Protein AF-T1CCZ5-F1 (afdb_monomer_lite)

Foldseek 3Di:
DVVVLQPDQED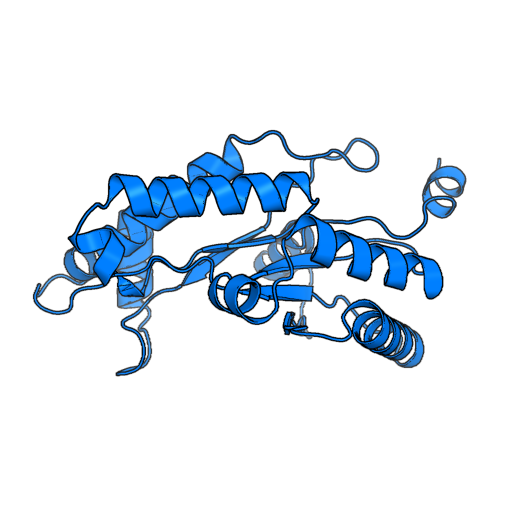AAACVVVVVCVVVVVDDDDDAEEDEDLDPLLVVLLVVLVVCVVVVDDDYEYEHEPVSCVVSVQALLNNLVSNSVSSVVNRPRYYYAYEHPALEQDQVVCVVPVPVSLVVSLVSLVSNQVSRHQEYEYEDQQNFDPPDPDLLVSLQRQLQSLLVSVVSQVPDQHDDDPNDGRRRHYHGDWDHPDDDDDDPNNVVSSVVNNVD

Structure (mmCIF, N/CA/C/O backbone):
data_AF-T1CCZ5-F1
#
_entry.id   AF-T1CCZ5-F1
#
loop_
_atom_site.group_PDB
_atom_site.id
_atom_site.type_symbol
_atom_site.label_atom_id
_atom_site.label_alt_id
_atom_site.label_comp_id
_atom_site.label_asym_id
_atom_site.label_entity_id
_atom_site.label_seq_id
_atom_site.pdbx_PDB_ins_code
_atom_site.Cartn_x
_atom_site.Cartn_y
_atom_site.Cartn_z
_atom_site.occupancy
_atom_site.B_iso_or_equiv
_atom_site.auth_seq_id
_atom_site.auth_comp_id
_atom_site.auth_asym_id
_atom_site.auth_atom_id
_atom_site.pdbx_PDB_model_num
ATOM 1 N N . MET A 1 1 ? 8.853 13.170 -29.543 1.00 37.72 1 MET A N 1
ATOM 2 C CA . MET A 1 1 ? 8.041 12.909 -28.328 1.00 37.72 1 MET A CA 1
ATOM 3 C C . MET A 1 1 ? 8.002 11.419 -27.983 1.00 37.72 1 MET A C 1
ATOM 5 O O . MET A 1 1 ? 8.496 11.077 -26.924 1.00 37.72 1 MET A O 1
ATOM 9 N N . ARG A 1 2 ? 7.558 10.521 -28.881 1.00 29.89 2 ARG A N 1
ATOM 10 C CA . ARG A 1 2 ? 7.667 9.051 -28.706 1.00 29.89 2 ARG A CA 1
ATOM 11 C C . ARG A 1 2 ? 9.114 8.557 -28.504 1.00 29.89 2 ARG A C 1
ATOM 13 O O . ARG A 1 2 ? 9.356 7.766 -27.608 1.00 29.89 2 ARG A O 1
ATOM 20 N N . GLU A 1 3 ? 10.083 9.091 -29.250 1.00 30.62 3 GLU A N 1
ATOM 21 C CA . GLU A 1 3 ? 11.519 8.782 -29.067 1.00 30.62 3 GLU A CA 1
ATOM 22 C C . GLU A 1 3 ? 12.122 9.352 -27.769 1.00 30.62 3 GLU A C 1
ATOM 24 O O . GLU A 1 3 ? 13.008 8.737 -27.193 1.00 30.62 3 GLU A O 1
ATOM 29 N N . ALA A 1 4 ? 11.600 10.474 -27.259 1.00 35.94 4 ALA A N 1
ATOM 30 C CA . ALA A 1 4 ? 12.017 11.057 -25.976 1.00 35.94 4 ALA A CA 1
ATOM 31 C C . ALA A 1 4 ? 11.382 10.343 -24.760 1.00 35.94 4 ALA A C 1
ATOM 33 O O . ALA A 1 4 ? 11.869 10.450 -23.638 1.00 35.94 4 ALA A O 1
ATOM 34 N N . LEU A 1 5 ? 10.285 9.612 -24.988 1.00 37.47 5 LEU A N 1
ATOM 35 C CA . LEU A 1 5 ? 9.626 8.748 -24.004 1.00 37.47 5 LEU A CA 1
ATOM 36 C C . LEU A 1 5 ? 10.268 7.352 -23.968 1.00 37.47 5 LEU A C 1
ATOM 38 O O . LEU A 1 5 ? 10.424 6.787 -22.894 1.00 37.47 5 LEU A O 1
ATOM 42 N N . LEU A 1 6 ? 10.726 6.839 -25.116 1.00 41.12 6 LEU A N 1
ATOM 43 C CA . LEU A 1 6 ? 11.544 5.620 -25.204 1.00 41.12 6 LEU A CA 1
ATOM 44 C C . LEU A 1 6 ? 12.964 5.799 -24.631 1.00 41.12 6 LEU A C 1
ATOM 46 O O . LEU A 1 6 ? 13.641 4.809 -24.378 1.00 41.12 6 LEU A O 1
ATOM 50 N N . SER A 1 7 ? 13.420 7.037 -24.402 1.00 46.12 7 SER A N 1
ATOM 51 C CA . SER A 1 7 ? 14.706 7.322 -23.751 1.00 46.12 7 SER A CA 1
ATOM 52 C C . SER A 1 7 ? 14.645 7.375 -22.217 1.00 46.12 7 SER A C 1
ATOM 54 O O . SER A 1 7 ? 15.684 7.572 -21.587 1.00 46.12 7 SER A O 1
ATOM 56 N N . GLN A 1 8 ? 13.467 7.228 -21.593 1.00 53.28 8 GLN A N 1
ATOM 57 C CA . GLN A 1 8 ? 13.369 7.137 -20.134 1.00 53.28 8 GLN A CA 1
ATOM 58 C C . GLN A 1 8 ? 13.502 5.678 -19.685 1.00 53.28 8 GLN A C 1
ATOM 60 O O . GLN A 1 8 ? 12.665 4.830 -19.985 1.00 53.28 8 GLN A O 1
ATOM 65 N N . ARG A 1 9 ? 14.578 5.409 -18.937 1.00 74.56 9 ARG A N 1
ATOM 66 C CA . ARG A 1 9 ? 14.719 4.220 -18.081 1.00 74.56 9 ARG A CA 1
ATOM 67 C C . ARG A 1 9 ? 13.477 4.095 -17.181 1.00 74.56 9 ARG A C 1
ATOM 69 O O . ARG A 1 9 ? 12.818 5.104 -16.941 1.00 74.56 9 ARG A O 1
ATOM 76 N N . GLY A 1 10 ? 13.160 2.887 -16.707 1.00 82.50 10 GLY A N 1
ATOM 77 C CA . GLY A 1 10 ? 11.963 2.616 -15.901 1.00 82.50 10 GLY A CA 1
ATOM 78 C C . GLY A 1 10 ? 11.680 3.681 -14.834 1.00 82.50 10 GLY A C 1
ATOM 79 O O . GLY A 1 10 ? 12.607 4.202 -14.211 1.00 82.50 10 GLY A O 1
ATOM 80 N N . TYR A 1 11 ? 10.403 4.019 -14.647 1.00 87.50 11 TYR A N 1
ATOM 81 C CA . TYR A 1 11 ? 9.950 5.095 -13.760 1.00 87.50 11 TYR A CA 1
ATOM 82 C C . TYR A 1 11 ? 8.924 4.575 -12.755 1.00 87.50 11 TYR A C 1
ATOM 84 O O . TYR A 1 11 ? 8.122 3.705 -13.087 1.00 87.50 11 TYR A O 1
ATOM 92 N N . SER A 1 12 ? 8.927 5.118 -11.536 1.00 90.19 12 SER A N 1
ATOM 93 C CA . SER A 1 12 ? 7.902 4.757 -10.555 1.00 90.19 12 SER A CA 1
ATOM 94 C C . SER A 1 12 ? 6.534 5.299 -10.971 1.00 90.19 12 SER A C 1
ATOM 96 O O . SER A 1 12 ? 6.430 6.434 -11.446 1.00 90.19 12 SER A O 1
ATOM 98 N N . ALA A 1 13 ? 5.492 4.488 -10.812 1.00 91.25 13 ALA A N 1
ATOM 99 C CA . ALA A 1 13 ? 4.133 4.820 -11.206 1.00 91.25 13 ALA A CA 1
ATOM 100 C C . ALA A 1 13 ? 3.088 4.238 -10.249 1.00 91.25 13 ALA A C 1
ATOM 102 O O . ALA A 1 13 ? 3.340 3.287 -9.511 1.00 91.25 13 ALA A O 1
ATOM 103 N N . SER A 1 14 ? 1.883 4.800 -10.319 1.00 93.12 14 SER A N 1
ATOM 104 C CA . SER A 1 14 ? 0.694 4.265 -9.658 1.00 93.12 14 SER A CA 1
ATOM 105 C C . SER A 1 14 ? -0.001 3.217 -10.525 1.00 93.12 14 SER A C 1
ATOM 107 O O . SER A 1 14 ? -0.122 3.399 -11.740 1.00 93.12 14 SER A O 1
ATOM 109 N N . ILE A 1 15 ? -0.486 2.142 -9.896 1.00 94.06 15 ILE A N 1
ATOM 110 C CA . ILE A 1 15 ? -1.277 1.078 -10.534 1.00 94.06 15 ILE A CA 1
ATOM 111 C C . ILE A 1 15 ? -2.739 1.500 -10.766 1.00 94.06 15 ILE A C 1
ATOM 113 O O . ILE A 1 15 ? -3.454 0.864 -11.539 1.00 94.06 15 ILE A O 1
ATOM 117 N N . GLU A 1 16 ? -3.176 2.605 -10.153 1.00 93.19 16 GLU A N 1
ATOM 118 C CA . GLU A 1 16 ? -4.553 3.114 -10.188 1.00 93.19 16 GLU A CA 1
ATOM 119 C C . GLU A 1 16 ? -5.164 3.157 -11.607 1.00 93.19 16 GLU A C 1
ATOM 121 O O . GLU A 1 16 ? -6.301 2.704 -11.767 1.00 93.19 16 GLU A O 1
ATOM 126 N N . PRO A 1 17 ? -4.471 3.623 -12.675 1.00 91.06 17 PRO A N 1
ATOM 127 C CA . PRO A 1 17 ? -5.048 3.619 -14.020 1.00 91.06 17 PRO A CA 1
A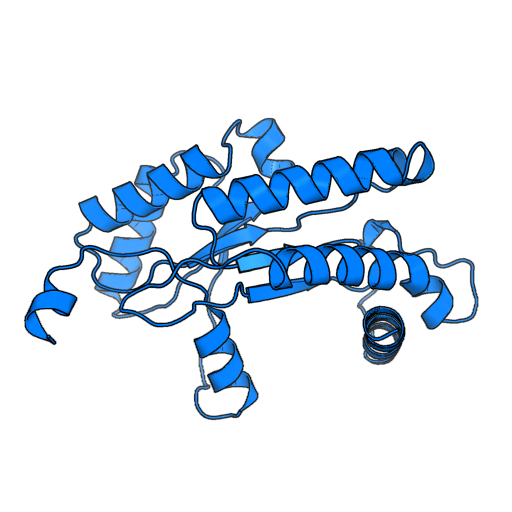TOM 128 C C . PRO A 1 17 ? -5.425 2.218 -14.516 1.00 91.06 17 PRO A C 1
ATOM 130 O O . PRO A 1 17 ? -6.456 2.063 -15.172 1.00 91.06 17 PRO A O 1
ATOM 133 N N . LEU A 1 18 ? -4.620 1.201 -14.184 1.00 92.50 18 LEU A N 1
ATOM 134 C CA . LEU A 1 18 ? -4.908 -0.187 -14.537 1.00 92.50 18 LEU A CA 1
ATOM 135 C C . LEU A 1 18 ? -6.105 -0.709 -13.744 1.00 92.50 18 LEU A C 1
ATOM 137 O O . LEU A 1 18 ? -7.027 -1.264 -14.333 1.00 92.50 18 LEU A O 1
ATOM 141 N N . TYR A 1 19 ? -6.140 -0.478 -12.431 1.00 94.00 19 TYR A N 1
ATOM 142 C CA . TYR A 1 19 ? -7.262 -0.913 -11.596 1.00 94.00 19 TYR A CA 1
ATOM 143 C C . TYR A 1 19 ? -8.584 -0.253 -12.003 1.00 94.00 19 TYR A C 1
ATOM 145 O O . TYR A 1 19 ? -9.612 -0.926 -12.052 1.00 94.00 19 TYR A O 1
ATOM 153 N N . ARG A 1 20 ? -8.572 1.017 -12.427 1.00 92.94 20 ARG A N 1
ATOM 154 C CA . ARG A 1 20 ? -9.755 1.672 -13.019 1.00 92.94 20 ARG A CA 1
ATOM 155 C C . ARG A 1 20 ? -10.166 1.064 -14.358 1.00 92.94 20 ARG A C 1
ATOM 157 O O . ARG A 1 20 ? -11.361 0.976 -14.657 1.00 92.94 20 ARG A O 1
ATOM 164 N N . ALA A 1 21 ? -9.205 0.649 -15.180 1.00 92.88 21 ALA A N 1
ATOM 165 C CA . ALA A 1 21 ? -9.500 -0.059 -16.421 1.00 92.88 21 ALA A CA 1
ATOM 166 C C . ALA A 1 21 ? -10.152 -1.423 -16.135 1.00 92.88 21 ALA A C 1
ATOM 168 O O . ALA A 1 21 ? -11.169 -1.737 -16.753 1.00 92.88 21 ALA A O 1
ATOM 169 N N . CYS A 1 22 ? -9.658 -2.162 -15.137 1.00 94.06 22 CYS A N 1
ATOM 170 C CA . CYS A 1 22 ? -10.277 -3.401 -14.665 1.00 94.06 22 CYS A CA 1
ATOM 171 C C . CYS A 1 22 ? -11.695 -3.171 -14.122 1.00 94.06 22 CYS A C 1
ATOM 173 O O . CYS A 1 22 ? -12.634 -3.835 -14.554 1.00 94.06 22 CYS A O 1
ATOM 175 N N . ALA A 1 23 ? -11.882 -2.179 -13.247 1.00 93.12 23 ALA A N 1
ATOM 176 C CA . ALA A 1 23 ? -13.183 -1.850 -12.658 1.00 93.12 23 ALA A CA 1
ATOM 177 C C . ALA A 1 23 ? -14.236 -1.436 -13.704 1.00 93.12 23 ALA A C 1
ATOM 179 O O . ALA A 1 23 ? -15.427 -1.666 -13.518 1.00 93.12 23 ALA A O 1
ATOM 180 N N . SER A 1 24 ? -13.802 -0.844 -14.822 1.00 95.88 24 SER A N 1
ATOM 181 C CA . SER A 1 24 ? -14.677 -0.485 -15.948 1.00 95.88 24 SER A CA 1
ATOM 182 C C . SER A 1 24 ? -14.810 -1.580 -17.015 1.00 95.88 24 SER A C 1
ATOM 184 O O . SER A 1 24 ? -15.439 -1.346 -18.046 1.00 95.88 24 SER A O 1
ATOM 186 N N . GLY A 1 25 ? -14.217 -2.758 -16.798 1.00 95.69 25 GLY A N 1
ATOM 187 C CA . GLY A 1 25 ? -14.258 -3.891 -17.726 1.00 95.69 25 GLY A CA 1
ATOM 188 C C . GLY A 1 25 ? -13.434 -3.711 -19.006 1.00 95.69 25 GLY A C 1
ATOM 189 O O . GLY A 1 25 ? -13.596 -4.489 -19.942 1.00 95.69 25 GLY A O 1
ATOM 190 N N . LYS A 1 26 ? -12.564 -2.694 -19.080 1.00 96.00 26 LYS A N 1
ATOM 191 C CA . LYS A 1 26 ? -11.678 -2.453 -20.236 1.00 96.00 26 LYS A CA 1
ATOM 192 C C . LYS A 1 26 ? -10.494 -3.415 -20.280 1.00 96.00 26 LYS A C 1
ATOM 194 O O . LYS A 1 26 ? -10.013 -3.721 -21.362 1.00 96.00 26 LYS A O 1
ATOM 199 N N . GLU A 1 27 ? -10.050 -3.868 -19.114 1.00 93.94 27 GLU A N 1
ATOM 200 C CA . GLU A 1 27 ? -8.979 -4.848 -18.929 1.00 93.94 27 GLU A CA 1
ATOM 201 C C . GLU A 1 27 ? -9.510 -5.980 -18.037 1.00 93.94 27 GLU A C 1
ATOM 203 O O . GLU A 1 27 ? -10.280 -5.725 -17.113 1.00 93.94 27 GLU A O 1
ATOM 208 N N . SER A 1 28 ? -9.170 -7.240 -18.319 1.00 94.44 28 SER A N 1
ATOM 209 C CA . SER A 1 28 ? -9.580 -8.393 -17.497 1.00 94.44 28 SER A CA 1
ATOM 210 C C . SER A 1 28 ? -8.783 -9.654 -17.856 1.00 94.44 28 SER A C 1
ATOM 212 O O . SER A 1 28 ? -8.015 -9.661 -18.815 1.00 94.44 28 SER A O 1
ATOM 214 N N . GLY A 1 29 ? -8.980 -10.741 -17.101 1.00 93.12 29 GLY A N 1
ATOM 215 C CA . GLY A 1 29 ? -8.421 -12.060 -17.428 1.00 93.12 29 GLY A CA 1
ATOM 216 C C . GLY A 1 29 ? -7.031 -12.342 -16.851 1.00 93.12 29 GLY A C 1
ATOM 217 O O . GLY A 1 29 ? -6.408 -13.330 -17.232 1.00 93.12 29 GLY A O 1
ATOM 218 N N . PHE A 1 30 ? -6.547 -11.506 -15.931 1.00 93.56 30 PHE A N 1
ATOM 219 C CA . PHE A 1 30 ? -5.268 -11.688 -15.247 1.00 93.56 30 PHE A CA 1
ATOM 220 C C . PHE A 1 30 ? -5.309 -11.116 -13.824 1.00 93.56 30 PHE A C 1
ATOM 222 O O . PHE A 1 30 ? -6.230 -10.386 -13.456 1.00 93.56 30 PHE A O 1
ATOM 229 N N . THR A 1 31 ? -4.293 -11.448 -13.031 1.00 93.25 31 THR A N 1
ATOM 230 C CA . THR A 1 31 ? -4.032 -10.870 -11.709 1.00 93.25 31 THR A CA 1
ATOM 231 C C . THR A 1 31 ? -2.687 -10.148 -11.713 1.00 93.25 31 THR A C 1
ATOM 233 O O . THR A 1 31 ? -1.814 -10.445 -12.531 1.00 93.25 31 THR A O 1
ATOM 236 N N . VAL A 1 32 ? -2.520 -9.193 -10.800 1.00 95.88 32 VAL A N 1
ATOM 237 C CA . VAL A 1 32 ? -1.249 -8.496 -10.575 1.00 95.88 32 VAL A CA 1
ATOM 238 C C . VAL A 1 32 ? -0.649 -9.045 -9.283 1.00 95.88 32 VAL A C 1
ATOM 240 O O . VAL A 1 32 ? -1.247 -8.847 -8.228 1.00 95.88 32 VAL A O 1
ATOM 243 N N . PRO A 1 33 ? 0.479 -9.773 -9.322 1.00 96.81 33 PRO A N 1
ATOM 244 C CA . PRO A 1 33 ? 1.124 -10.223 -8.099 1.00 96.81 33 PRO A CA 1
ATOM 245 C C . PRO A 1 33 ? 1.755 -9.031 -7.373 1.00 96.81 33 PRO A C 1
ATOM 247 O O . PRO A 1 33 ? 2.426 -8.205 -7.998 1.00 96.81 33 PRO A O 1
ATOM 250 N N . ALA A 1 34 ? 1.576 -8.990 -6.058 1.00 98.00 34 ALA A N 1
ATOM 251 C CA . ALA A 1 34 ? 2.299 -8.113 -5.153 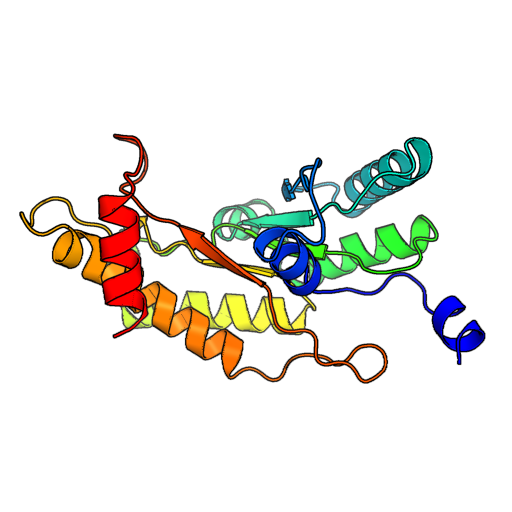1.00 98.00 34 ALA A CA 1
ATOM 252 C C . ALA A 1 34 ? 3.310 -8.951 -4.351 1.00 98.00 34 ALA A C 1
ATOM 254 O O . ALA A 1 34 ? 3.024 -10.092 -3.977 1.00 98.00 34 ALA A O 1
ATOM 255 N N . ILE A 1 35 ? 4.552 -8.472 -4.252 1.00 98.19 35 ILE A N 1
ATOM 256 C CA . ILE A 1 35 ? 5.680 -9.241 -3.717 1.00 98.19 35 ILE A CA 1
ATOM 257 C C . ILE A 1 35 ? 6.363 -8.439 -2.611 1.00 98.19 35 ILE A C 1
ATOM 259 O O . ILE A 1 35 ? 7.096 -7.486 -2.893 1.00 98.19 35 ILE A O 1
ATOM 263 N N . ASN A 1 36 ? 6.211 -8.886 -1.361 1.00 98.19 36 ASN A N 1
ATOM 264 C CA . ASN A 1 36 ? 6.997 -8.365 -0.244 1.00 98.19 36 ASN A CA 1
ATOM 265 C C . ASN A 1 36 ? 8.468 -8.796 -0.349 1.00 98.19 36 ASN A C 1
ATOM 267 O O . ASN A 1 36 ? 8.779 -9.995 -0.343 1.00 98.19 36 ASN A O 1
ATOM 271 N N . ILE A 1 37 ? 9.396 -7.836 -0.347 1.00 98.12 37 ILE A N 1
ATOM 272 C CA . ILE A 1 37 ? 10.841 -8.111 -0.398 1.00 98.12 37 ILE A CA 1
ATOM 273 C C . ILE A 1 37 ? 11.534 -7.597 0.870 1.00 98.12 37 ILE A C 1
ATOM 275 O O . ILE A 1 37 ? 11.870 -6.428 1.008 1.00 98.12 37 ILE A O 1
ATOM 279 N N . ARG A 1 38 ? 11.792 -8.507 1.812 1.00 96.31 38 ARG A N 1
ATOM 280 C CA . ARG A 1 38 ? 12.266 -8.178 3.174 1.00 96.31 38 ARG A CA 1
ATOM 281 C C . ARG A 1 38 ? 13.794 -8.120 3.317 1.00 96.31 38 ARG A C 1
ATOM 283 O O . ARG A 1 38 ? 14.301 -7.845 4.399 1.00 96.31 38 ARG A O 1
ATOM 290 N N . GLY A 1 39 ? 14.531 -8.387 2.241 1.00 93.00 39 GLY A N 1
ATOM 291 C CA . GLY A 1 39 ? 15.992 -8.406 2.206 1.00 93.00 39 GLY A CA 1
ATOM 292 C C . GLY A 1 39 ? 16.512 -8.788 0.821 1.00 93.00 39 GLY A C 1
ATOM 293 O O . GLY A 1 39 ? 15.743 -9.227 -0.033 1.00 93.00 39 GLY A O 1
ATOM 294 N N . LEU A 1 40 ? 17.819 -8.603 0.585 1.00 96.94 40 LEU A N 1
ATOM 295 C CA . LEU A 1 40 ? 18.438 -8.768 -0.743 1.00 96.94 40 LEU A CA 1
ATOM 296 C C . LEU A 1 40 ? 17.642 -8.038 -1.841 1.00 96.94 40 LEU A C 1
ATOM 298 O O . LEU A 1 40 ? 17.465 -8.559 -2.943 1.00 96.94 40 LEU A O 1
ATOM 302 N N . THR A 1 41 ? 17.121 -6.851 -1.521 1.00 98.31 41 THR A N 1
ATOM 303 C CA . THR A 1 41 ? 16.031 -6.218 -2.274 1.00 98.31 41 THR A CA 1
ATOM 304 C C . THR A 1 41 ? 16.383 -5.972 -3.728 1.00 98.31 41 THR A C 1
ATOM 306 O O . THR A 1 41 ? 15.633 -6.354 -4.622 1.00 98.31 41 THR A O 1
ATOM 309 N N . PHE A 1 42 ? 17.582 -5.448 -3.974 1.00 98.56 42 PHE A N 1
ATOM 310 C CA . PHE A 1 42 ? 18.102 -5.246 -5.321 1.00 98.56 42 PHE A CA 1
ATOM 311 C C . PHE A 1 42 ? 18.209 -6.554 -6.124 1.00 98.56 42 PHE A C 1
ATOM 313 O O . PHE A 1 42 ? 17.738 -6.625 -7.257 1.00 98.56 42 PHE A O 1
ATOM 320 N N . GLU A 1 43 ? 18.789 -7.613 -5.550 1.00 98.62 43 GLU A N 1
ATOM 321 C CA . GLU A 1 43 ? 18.974 -8.885 -6.264 1.00 98.62 43 GLU A CA 1
ATOM 322 C C . GLU A 1 43 ? 17.649 -9.619 -6.501 1.00 98.62 43 GLU A C 1
ATOM 324 O O . GLU A 1 43 ? 17.421 -10.163 -7.584 1.00 98.62 43 GLU A O 1
ATOM 329 N N . THR A 1 44 ? 16.741 -9.576 -5.526 1.00 98.69 44 THR A N 1
ATOM 330 C CA . THR A 1 44 ? 15.401 -10.159 -5.652 1.00 98.69 44 THR A CA 1
ATOM 331 C C . THR A 1 44 ? 14.590 -9.422 -6.715 1.00 98.69 44 THR A C 1
ATOM 333 O O . THR A 1 44 ? 14.021 -10.059 -7.601 1.00 98.69 44 THR A O 1
ATOM 336 N N . ALA A 1 45 ? 14.603 -8.086 -6.713 1.00 98.56 45 ALA A N 1
ATOM 337 C CA . ALA A 1 45 ? 13.916 -7.290 -7.726 1.00 98.56 45 ALA A CA 1
ATOM 338 C C . ALA A 1 45 ? 14.463 -7.550 -9.137 1.00 98.56 45 ALA A C 1
ATOM 340 O O . ALA A 1 45 ? 13.684 -7.727 -10.073 1.00 98.56 45 ALA A O 1
ATOM 341 N N . LYS A 1 46 ? 15.788 -7.688 -9.304 1.00 98.38 46 LYS A N 1
ATOM 342 C CA . LYS A 1 46 ? 16.384 -8.103 -10.589 1.00 98.38 46 LYS A CA 1
ATOM 343 C C . LYS A 1 46 ? 15.861 -9.458 -11.052 1.00 98.38 46 LYS A C 1
ATOM 345 O O . LYS A 1 46 ? 15.546 -9.626 -12.230 1.00 98.38 46 LYS A O 1
ATOM 350 N N . ALA A 1 47 ? 15.761 -10.431 -10.146 1.00 98.50 47 ALA A N 1
ATOM 351 C CA . ALA A 1 47 ? 15.222 -11.747 -10.473 1.00 98.50 47 ALA A CA 1
ATOM 352 C C . ALA A 1 47 ? 13.758 -11.663 -10.938 1.00 98.50 47 ALA A C 1
ATOM 354 O O . ALA A 1 47 ? 13.414 -12.271 -11.954 1.00 98.50 47 ALA A O 1
ATOM 355 N N . VAL A 1 48 ? 12.930 -10.856 -10.265 1.00 98.25 48 VAL A N 1
ATOM 356 C CA . VAL A 1 48 ? 11.539 -10.590 -10.670 1.00 98.25 48 VAL A CA 1
ATOM 357 C C . VAL A 1 48 ? 11.488 -9.951 -12.059 1.00 98.25 48 VAL A C 1
ATOM 359 O O . VAL A 1 48 ? 10.803 -10.463 -12.942 1.00 98.25 48 VAL A O 1
ATOM 362 N N . PHE A 1 49 ? 12.278 -8.907 -12.315 1.00 97.50 49 PHE A N 1
ATOM 363 C CA . PHE A 1 49 ? 12.339 -8.250 -13.624 1.00 97.50 49 PHE A CA 1
ATOM 364 C C . PHE A 1 49 ? 12.791 -9.185 -14.755 1.00 97.50 49 PHE A C 1
ATOM 366 O O . PHE A 1 49 ? 12.236 -9.158 -15.857 1.00 97.50 49 PHE A O 1
ATOM 373 N N . ARG A 1 50 ? 13.767 -10.065 -14.506 1.00 97.69 50 ARG A N 1
ATOM 374 C CA . ARG A 1 50 ? 14.170 -11.107 -15.468 1.00 97.69 50 ARG A CA 1
ATOM 375 C C . ARG A 1 50 ? 13.046 -12.099 -15.733 1.00 97.69 50 ARG A C 1
ATOM 377 O O . ARG A 1 50 ? 12.845 -12.480 -16.886 1.00 97.69 50 ARG A O 1
ATOM 384 N N . ALA A 1 51 ? 12.322 -12.506 -14.690 1.00 97.19 51 ALA A N 1
ATOM 385 C CA . ALA A 1 51 ? 11.176 -13.394 -14.825 1.00 97.19 51 ALA A CA 1
ATOM 386 C C . ALA A 1 51 ? 10.070 -12.740 -15.665 1.00 97.19 51 ALA A C 1
ATOM 388 O O . ALA A 1 51 ? 9.625 -13.358 -16.630 1.00 97.19 51 ALA A O 1
ATOM 389 N N . MET A 1 52 ? 9.721 -11.477 -15.381 1.00 95.31 52 MET A N 1
ATOM 390 C CA . MET A 1 52 ? 8.768 -10.678 -16.166 1.00 95.31 52 MET A CA 1
ATOM 391 C C . MET A 1 52 ? 9.147 -10.646 -17.651 1.00 95.31 52 MET A C 1
ATOM 393 O O . MET A 1 52 ? 8.333 -11.015 -18.497 1.00 95.31 52 MET A O 1
ATOM 397 N N . LYS A 1 53 ? 10.404 -10.303 -17.978 1.00 93.69 53 LYS A N 1
ATOM 398 C CA . LYS A 1 53 ? 10.910 -10.301 -19.366 1.00 93.69 53 LYS A CA 1
ATOM 399 C C . LYS A 1 53 ? 10.801 -11.680 -20.024 1.00 93.69 53 LYS A C 1
ATOM 401 O O . LYS A 1 53 ? 10.351 -11.784 -21.160 1.00 93.69 53 LYS A O 1
ATOM 406 N N . LYS A 1 54 ? 11.199 -12.744 -19.317 1.00 96.50 54 LYS A N 1
ATOM 407 C CA . LYS A 1 54 ? 11.221 -14.119 -19.846 1.00 96.50 54 LYS A CA 1
ATOM 408 C C . LYS A 1 54 ? 9.832 -14.621 -20.240 1.00 96.50 54 LYS A C 1
ATOM 410 O O . LYS A 1 54 ? 9.720 -15.352 -21.220 1.00 96.50 54 LYS A O 1
ATOM 415 N N . ILE A 1 55 ? 8.806 -14.265 -19.472 1.00 94.06 55 ILE A N 1
ATOM 416 C CA . ILE A 1 55 ? 7.425 -14.692 -19.734 1.00 94.06 55 ILE A CA 1
ATOM 417 C C . ILE A 1 55 ? 6.616 -13.644 -20.509 1.00 94.06 55 ILE A C 1
ATOM 419 O O . ILE A 1 55 ? 5.439 -13.875 -20.764 1.00 94.06 55 ILE A O 1
ATOM 423 N N . ASN A 1 56 ? 7.230 -12.508 -20.868 1.00 88.94 56 ASN A N 1
ATOM 424 C CA . ASN A 1 56 ? 6.547 -11.330 -21.405 1.00 88.94 56 ASN A CA 1
ATOM 425 C C . ASN A 1 56 ? 5.312 -10.947 -20.564 1.00 88.94 56 ASN A C 1
ATOM 427 O O . ASN A 1 56 ? 4.217 -10.747 -21.087 1.00 88.94 56 ASN A O 1
ATOM 431 N N . GLY A 1 57 ? 5.493 -10.937 -19.243 1.00 87.19 57 GLY A N 1
ATOM 432 C CA . GLY A 1 57 ? 4.426 -10.757 -18.265 1.00 87.19 57 GLY A CA 1
ATOM 433 C C . GLY A 1 57 ? 4.609 -9.510 -17.415 1.00 87.19 57 GLY A C 1
ATOM 434 O O . GLY A 1 57 ? 5.666 -8.879 -17.396 1.00 87.19 57 GLY A O 1
ATOM 435 N N . GLY A 1 58 ? 3.551 -9.180 -16.689 1.00 87.50 58 GLY A N 1
ATOM 436 C CA . GLY A 1 58 ? 3.446 -7.993 -15.860 1.00 87.50 58 GLY A CA 1
ATOM 437 C C . GLY A 1 58 ? 2.038 -7.395 -15.942 1.00 87.50 58 GLY A C 1
ATOM 438 O O . GLY A 1 58 ? 1.233 -7.849 -16.757 1.00 87.50 58 GLY A O 1
ATOM 439 N N . PRO A 1 59 ? 1.749 -6.372 -15.125 1.00 92.75 59 PRO A N 1
ATOM 440 C CA . PRO A 1 59 ? 2.663 -5.758 -14.157 1.00 92.75 59 PRO A CA 1
ATOM 441 C C . PRO A 1 59 ? 2.879 -6.607 -12.892 1.00 92.75 59 PRO A C 1
ATOM 443 O O . PRO A 1 59 ? 2.237 -7.635 -12.708 1.00 92.75 59 PRO A O 1
ATOM 446 N N . VAL A 1 60 ? 3.813 -6.175 -12.041 1.00 96.56 60 VAL A N 1
ATOM 447 C CA . VAL A 1 60 ? 4.081 -6.715 -10.697 1.00 96.56 60 VAL A CA 1
ATOM 448 C C . VAL A 1 60 ? 4.199 -5.531 -9.740 1.00 96.56 60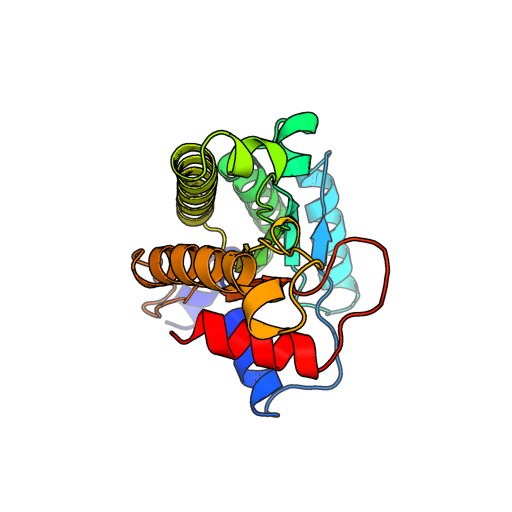 VAL A C 1
ATOM 450 O O . VAL A 1 60 ? 4.742 -4.493 -10.129 1.00 96.56 60 VAL A O 1
ATOM 453 N N . ILE A 1 61 ? 3.707 -5.687 -8.514 1.00 98.56 61 ILE A N 1
ATOM 454 C CA . ILE A 1 61 ? 3.861 -4.717 -7.431 1.00 98.56 61 ILE A CA 1
ATOM 455 C C . ILE A 1 61 ? 4.994 -5.178 -6.509 1.00 98.56 61 ILE A C 1
ATOM 457 O O . ILE A 1 61 ? 5.043 -6.332 -6.087 1.00 98.56 61 ILE A O 1
ATOM 461 N N . PHE A 1 62 ? 5.921 -4.272 -6.208 1.00 98.69 62 PHE A N 1
ATOM 462 C CA . PHE A 1 62 ? 6.956 -4.465 -5.196 1.00 98.69 62 PHE A CA 1
ATOM 463 C C . PHE A 1 62 ? 6.521 -3.768 -3.920 1.00 98.69 62 PHE A C 1
ATOM 465 O O . PHE A 1 62 ? 6.307 -2.555 -3.935 1.00 98.69 62 PHE A O 1
ATOM 472 N N . GLU A 1 63 ? 6.407 -4.505 -2.823 1.00 98.62 63 GLU A N 1
ATOM 473 C CA . GLU A 1 63 ? 5.849 -3.944 -1.599 1.00 98.62 63 GLU A CA 1
ATOM 474 C C . GLU A 1 63 ? 6.666 -4.262 -0.352 1.00 98.62 63 GLU A C 1
ATOM 476 O O . GLU A 1 63 ? 7.565 -5.113 -0.359 1.00 98.62 63 GLU A O 1
ATOM 481 N N . LEU A 1 64 ? 6.412 -3.497 0.703 1.00 98.25 64 LEU A N 1
ATOM 482 C CA . LEU A 1 64 ? 7.003 -3.699 2.017 1.00 98.25 64 LEU A CA 1
ATOM 483 C C . LEU A 1 64 ? 6.055 -3.135 3.069 1.00 98.25 64 LEU A C 1
ATOM 485 O O . LEU A 1 64 ? 5.644 -1.973 2.954 1.00 98.25 64 LEU A O 1
ATOM 489 N N . ALA A 1 65 ? 5.737 -3.932 4.091 1.00 97.94 65 ALA A N 1
ATOM 490 C CA . ALA A 1 65 ? 4.767 -3.499 5.086 1.00 97.94 65 ALA A CA 1
ATOM 491 C C . ALA A 1 65 ? 5.371 -2.640 6.199 1.00 97.94 65 ALA A C 1
ATOM 493 O O . ALA A 1 65 ? 6.567 -2.740 6.499 1.00 97.94 65 ALA A O 1
ATOM 494 N N . LYS A 1 66 ? 4.547 -1.827 6.882 1.00 96.50 66 LYS A N 1
ATOM 495 C CA . LYS A 1 66 ? 4.994 -1.010 8.036 1.00 96.50 66 LYS A CA 1
ATOM 496 C C . LYS A 1 66 ? 5.724 -1.853 9.088 1.00 96.50 66 LYS A C 1
ATOM 498 O O . LYS A 1 66 ? 6.756 -1.434 9.614 1.00 96.50 66 LYS A O 1
ATOM 503 N N . SER A 1 67 ? 5.205 -3.043 9.384 1.00 95.25 67 SER A N 1
ATOM 504 C CA . SER A 1 67 ? 5.806 -3.984 10.338 1.00 95.25 67 SER A CA 1
ATOM 505 C C . SER A 1 67 ? 7.175 -4.505 9.877 1.00 95.25 67 SER A C 1
ATOM 507 O O . SER A 1 67 ? 8.052 -4.766 10.701 1.00 95.25 67 SER A O 1
ATOM 509 N N . GLU A 1 68 ? 7.390 -4.596 8.565 1.00 97.69 68 GLU A N 1
ATOM 510 C CA . GLU A 1 68 ? 8.581 -5.165 7.928 1.00 97.69 68 GLU A CA 1
ATOM 511 C C . GLU A 1 68 ? 9.724 -4.175 7.827 1.00 97.69 68 GLU A C 1
ATOM 513 O O . GLU A 1 68 ? 10.886 -4.553 7.985 1.00 97.69 68 GLU A O 1
ATOM 518 N N . ILE A 1 69 ? 9.402 -2.893 7.652 1.00 96.62 69 ILE A N 1
ATOM 519 C CA . ILE A 1 69 ? 10.365 -1.791 7.739 1.00 96.62 69 ILE A CA 1
ATOM 520 C C . ILE A 1 69 ? 11.142 -1.864 9.062 1.00 96.62 69 ILE A C 1
ATOM 522 O O . ILE A 1 69 ? 12.357 -1.674 9.077 1.00 96.62 69 ILE A O 1
ATOM 526 N N . GLY A 1 70 ? 10.458 -2.173 10.170 1.00 91.31 70 GLY A N 1
ATOM 527 C CA . GLY A 1 70 ? 11.050 -2.186 11.509 1.00 91.31 70 GLY A CA 1
ATOM 528 C C . GLY A 1 70 ? 12.153 -3.230 11.702 1.00 91.31 70 GLY A C 1
ATOM 529 O O . GLY A 1 70 ? 13.202 -2.901 12.250 1.00 91.31 70 GLY A O 1
ATOM 530 N N . TYR A 1 71 ? 11.941 -4.474 11.255 1.00 94.50 71 TYR A N 1
ATOM 531 C CA . TYR A 1 71 ? 12.919 -5.556 11.457 1.00 94.50 71 TYR A CA 1
ATOM 532 C C . TYR A 1 71 ? 13.891 -5.739 10.285 1.00 94.50 71 TYR A C 1
ATOM 534 O O . TYR A 1 71 ? 14.966 -6.307 10.471 1.00 94.50 71 TYR A O 1
ATOM 542 N N . SER A 1 72 ? 13.529 -5.285 9.081 1.00 96.31 72 SER A N 1
ATOM 543 C CA . SER A 1 72 ? 14.440 -5.281 7.928 1.00 96.31 72 SER A CA 1
ATOM 544 C C . SER A 1 72 ? 15.355 -4.058 7.900 1.00 96.31 72 SER A C 1
ATOM 546 O O . SER A 1 72 ? 16.361 -4.075 7.195 1.00 96.31 72 SER A O 1
ATOM 548 N N . TYR A 1 73 ? 15.011 -3.012 8.661 1.00 94.12 73 TYR A N 1
ATOM 549 C CA . TYR A 1 73 ? 15.664 -1.702 8.668 1.00 94.12 73 TYR A CA 1
ATOM 550 C C . TYR A 1 73 ? 15.635 -0.969 7.318 1.00 94.12 73 TYR A C 1
ATOM 552 O O . TYR A 1 73 ? 16.374 -0.007 7.131 1.00 94.12 73 TYR A O 1
ATOM 560 N N . GLN A 1 74 ? 14.755 -1.371 6.397 1.00 96.00 74 GLN A N 1
ATOM 561 C CA . GLN A 1 74 ? 14.644 -0.770 5.069 1.00 96.00 74 GLN A CA 1
ATOM 562 C C . GLN A 1 74 ? 13.568 0.318 5.056 1.00 96.00 74 GLN A C 1
ATOM 564 O O . GLN A 1 74 ? 12.373 0.028 5.002 1.00 96.00 74 GLN A O 1
ATOM 569 N N . ARG A 1 75 ? 13.979 1.590 5.105 1.00 97.19 75 ARG A N 1
ATOM 570 C CA . ARG A 1 75 ? 13.047 2.728 4.977 1.00 97.19 75 ARG A CA 1
ATOM 571 C C . ARG A 1 75 ? 12.575 2.911 3.524 1.00 97.19 75 ARG A C 1
ATOM 573 O O . ARG A 1 75 ? 13.318 2.548 2.610 1.00 97.19 75 ARG A O 1
ATOM 580 N N . PRO A 1 76 ? 11.406 3.541 3.284 1.00 98.06 76 PRO A N 1
ATOM 581 C CA . PRO A 1 76 ? 10.837 3.721 1.945 1.00 98.06 76 PRO A CA 1
ATOM 582 C C . PRO A 1 76 ? 11.821 4.227 0.884 1.00 98.06 76 PRO A C 1
ATOM 584 O O . PRO A 1 76 ? 11.880 3.686 -0.218 1.00 98.06 76 PRO A O 1
ATOM 587 N N . ARG A 1 77 ? 12.659 5.218 1.217 1.00 96.88 77 ARG A N 1
ATOM 588 C CA . ARG A 1 77 ? 13.648 5.769 0.274 1.00 96.88 77 ARG A CA 1
ATOM 589 C C . ARG A 1 77 ? 14.702 4.746 -0.155 1.00 96.88 77 ARG A C 1
ATOM 591 O O . ARG A 1 77 ? 15.078 4.719 -1.325 1.00 96.88 77 ARG A O 1
ATOM 598 N N . GLU A 1 78 ? 15.181 3.925 0.775 1.00 97.56 78 GLU A N 1
ATOM 599 C CA . GLU A 1 78 ? 16.126 2.850 0.467 1.00 97.56 78 GLU A CA 1
ATOM 600 C C . GLU A 1 78 ? 15.444 1.770 -0.371 1.00 97.56 78 GLU A C 1
ATOM 602 O O . GLU A 1 78 ? 15.952 1.416 -1.433 1.00 97.56 78 GLU A O 1
ATOM 607 N N . TYR A 1 79 ? 14.267 1.309 0.062 1.00 98.56 79 TYR A N 1
ATOM 608 C CA . TYR A 1 79 ? 13.511 0.275 -0.637 1.00 98.56 79 TYR A CA 1
ATOM 609 C C . TYR A 1 79 ? 13.222 0.674 -2.089 1.00 98.56 79 TYR A C 1
ATOM 611 O O . TYR A 1 79 ? 13.645 -0.016 -3.018 1.00 98.56 79 TYR A O 1
ATOM 619 N N . ALA A 1 80 ? 12.597 1.837 -2.303 1.00 97.56 80 ALA A N 1
ATOM 620 C CA . ALA A 1 80 ? 12.308 2.342 -3.641 1.00 97.56 80 ALA A CA 1
ATOM 621 C C . ALA A 1 80 ? 13.584 2.548 -4.466 1.00 97.56 80 ALA A C 1
ATOM 623 O O . ALA A 1 80 ? 13.630 2.170 -5.637 1.00 97.56 80 ALA A O 1
ATOM 624 N N . GLY A 1 81 ? 14.647 3.082 -3.856 1.00 96.38 81 GLY A N 1
ATOM 625 C CA . GLY A 1 81 ? 15.943 3.244 -4.509 1.00 96.38 81 GLY A CA 1
ATOM 626 C C . GLY A 1 81 ? 16.513 1.922 -5.030 1.00 96.38 81 GLY A C 1
ATOM 627 O O . GLY A 1 81 ? 16.964 1.861 -6.173 1.00 96.38 81 GLY A O 1
ATOM 628 N N . LEU A 1 82 ? 16.447 0.849 -4.235 1.00 98.38 82 LEU A N 1
ATOM 629 C CA . LEU A 1 82 ? 16.927 -0.482 -4.619 1.00 98.38 82 LEU A CA 1
ATOM 630 C C . LEU A 1 82 ? 16.063 -1.115 -5.720 1.00 98.38 82 LEU A C 1
ATOM 632 O O . LEU A 1 82 ? 16.620 -1.687 -6.660 1.00 98.38 82 LEU A O 1
ATOM 636 N N . ILE A 1 83 ? 14.734 -0.977 -5.656 1.00 98.56 83 ILE A N 1
ATOM 637 C CA . ILE A 1 83 ? 13.828 -1.447 -6.719 1.00 98.56 83 ILE A CA 1
ATOM 638 C C . ILE A 1 83 ? 14.107 -0.710 -8.037 1.00 98.56 83 ILE A C 1
ATOM 640 O O . ILE A 1 83 ? 14.271 -1.340 -9.084 1.00 98.56 83 ILE A O 1
ATOM 644 N N . MET A 1 84 ? 14.231 0.619 -8.001 1.00 96.81 84 MET A N 1
ATOM 645 C CA . MET A 1 84 ? 14.517 1.412 -9.199 1.00 96.81 84 MET A CA 1
ATOM 646 C C . MET A 1 84 ? 15.924 1.144 -9.747 1.00 96.81 84 MET A C 1
ATOM 648 O O . MET A 1 84 ? 16.104 1.052 -10.962 1.00 96.81 84 MET A O 1
ATOM 652 N N . ALA A 1 85 ? 16.922 0.946 -8.880 1.00 96.75 85 ALA A N 1
ATOM 653 C CA . ALA A 1 85 ? 18.258 0.531 -9.300 1.00 96.75 85 ALA A CA 1
ATOM 654 C C . ALA A 1 85 ? 18.225 -0.836 -10.003 1.00 96.75 85 ALA A C 1
ATOM 656 O O . ALA A 1 85 ? 18.887 -1.015 -11.029 1.00 96.75 85 ALA A O 1
ATOM 657 N N . ALA A 1 86 ? 17.438 -1.787 -9.494 1.00 97.94 86 ALA A N 1
ATOM 658 C CA . ALA A 1 86 ? 17.238 -3.086 -10.129 1.00 97.94 86 ALA A CA 1
ATOM 659 C C . ALA A 1 86 ? 16.561 -2.951 -11.501 1.00 97.94 86 ALA A C 1
ATOM 661 O O . ALA A 1 86 ? 17.011 -3.574 -12.462 1.00 97.94 86 ALA A O 1
ATOM 662 N N . ALA A 1 87 ? 15.547 -2.087 -11.620 1.00 96.06 87 ALA A N 1
ATOM 663 C CA . ALA A 1 87 ? 14.878 -1.800 -12.888 1.00 96.06 87 ALA A CA 1
ATOM 664 C C . ALA A 1 87 ? 15.862 -1.249 -13.933 1.00 96.06 87 ALA A C 1
ATOM 666 O O . ALA A 1 87 ? 15.885 -1.712 -15.072 1.00 96.06 87 ALA A O 1
ATOM 667 N N . VAL A 1 88 ? 16.734 -0.315 -13.533 1.00 93.81 88 VAL A N 1
ATOM 668 C CA . VAL A 1 88 ? 17.803 0.216 -14.393 1.00 93.81 88 VAL A CA 1
ATOM 669 C C . VAL A 1 88 ? 18.806 -0.873 -14.775 1.00 93.81 88 VAL A C 1
ATOM 671 O O . VAL A 1 88 ? 19.166 -0.975 -15.945 1.00 93.81 88 VAL A O 1
ATOM 674 N N . SER A 1 89 ? 19.242 -1.696 -13.816 1.00 95.94 89 SER A N 1
ATOM 675 C CA . SER A 1 89 ? 20.190 -2.793 -14.059 1.00 95.94 89 SER A CA 1
ATOM 676 C C . SER A 1 89 ? 19.647 -3.843 -15.027 1.00 95.94 89 SER A C 1
ATOM 678 O O . SER A 1 89 ? 20.433 -4.514 -15.689 1.00 95.94 89 SER A O 1
ATOM 680 N N . GLU A 1 90 ? 18.329 -4.022 -15.073 1.00 96.12 90 GLU A N 1
ATOM 681 C CA . GLU A 1 90 ? 17.653 -4.978 -15.949 1.00 96.12 90 GLU A CA 1
ATOM 682 C C . GLU A 1 90 ? 17.077 -4.330 -17.210 1.00 96.12 90 GLU A C 1
ATOM 684 O O . GLU A 1 90 ? 16.327 -4.991 -17.932 1.00 96.12 90 GLU A O 1
ATOM 689 N N . GLU A 1 91 ? 17.441 -3.072 -17.483 1.00 92.81 91 GLU A N 1
ATOM 690 C CA . GLU A 1 91 ? 17.031 -2.308 -18.668 1.00 92.81 91 GLU A CA 1
ATOM 691 C C . GLU A 1 91 ? 15.505 -2.248 -18.840 1.00 92.81 91 GLU A C 1
ATOM 693 O O . GLU A 1 91 ? 14.966 -2.255 -19.949 1.00 92.81 91 GLU A O 1
ATOM 698 N N . ILE A 1 92 ? 14.786 -2.190 -17.719 1.00 91.75 92 ILE A N 1
ATOM 699 C CA . ILE A 1 92 ? 13.333 -2.079 -17.718 1.00 91.75 92 ILE A CA 1
ATOM 700 C C . ILE A 1 92 ? 12.931 -0.729 -18.297 1.00 91.75 92 ILE A C 1
ATOM 702 O O . ILE A 1 92 ? 13.444 0.324 -17.911 1.00 91.75 92 ILE A O 1
ATOM 706 N N . SER A 1 93 ? 11.992 -0.784 -19.235 1.00 87.75 93 SER A N 1
ATOM 707 C CA . SER A 1 93 ? 11.358 0.373 -19.855 1.00 87.75 93 SER A CA 1
ATOM 708 C C . SER A 1 93 ? 9.887 0.389 -19.455 1.00 87.75 93 SER A C 1
ATOM 710 O O . SER A 1 93 ? 9.212 -0.633 -19.573 1.00 87.75 93 SER A O 1
ATOM 712 N N . GLY A 1 94 ? 9.388 1.539 -19.003 1.00 86.38 94 GLY A N 1
ATOM 713 C CA . GLY A 1 94 ? 7.997 1.693 -18.573 1.00 86.38 94 GLY A CA 1
ATOM 714 C C . GLY A 1 94 ? 7.806 1.762 -17.051 1.00 86.38 94 GLY A C 1
ATOM 715 O O . GLY A 1 94 ? 8.771 2.005 -16.319 1.00 86.38 94 GLY A O 1
ATOM 716 N N . PRO A 1 95 ? 6.554 1.615 -16.584 1.00 90.31 95 PRO A N 1
ATOM 717 C CA . PRO A 1 95 ? 6.193 1.830 -15.190 1.00 90.31 95 PRO A CA 1
ATOM 718 C C . PRO A 1 95 ? 6.692 0.709 -14.270 1.00 90.31 95 PRO A C 1
ATOM 720 O O . PRO A 1 95 ? 6.634 -0.473 -14.609 1.00 90.31 95 PRO A O 1
ATOM 723 N N . VAL A 1 96 ? 7.125 1.099 -13.075 1.00 94.62 96 VAL A N 1
ATOM 724 C CA . VAL A 1 96 ? 7.473 0.233 -11.946 1.00 94.62 96 VAL A CA 1
ATOM 725 C C . VAL A 1 96 ? 6.543 0.584 -10.788 1.00 94.62 96 VAL A C 1
ATOM 727 O O . VAL A 1 96 ? 6.391 1.758 -10.457 1.00 94.62 96 VAL A O 1
ATOM 730 N N . PHE A 1 97 ? 5.911 -0.417 -10.180 1.00 96.88 97 PHE A N 1
ATOM 731 C CA . PHE A 1 97 ? 4.895 -0.203 -9.150 1.00 96.88 97 PHE A CA 1
ATOM 732 C C . PHE A 1 97 ? 5.468 -0.535 -7.777 1.00 96.88 97 PHE A C 1
ATOM 734 O O . PHE A 1 97 ? 5.830 -1.680 -7.512 1.00 96.88 97 PHE A O 1
ATOM 741 N N . ILE A 1 98 ? 5.563 0.482 -6.922 1.00 98.00 98 ILE A N 1
ATOM 742 C CA . ILE A 1 98 ? 6.094 0.374 -5.560 1.00 98.00 98 ILE A CA 1
ATOM 743 C C . ILE A 1 98 ? 4.963 0.700 -4.588 1.00 98.00 98 ILE A C 1
ATOM 745 O O . ILE A 1 98 ? 4.290 1.724 -4.755 1.00 98.00 98 ILE A O 1
ATOM 749 N N . GLN A 1 99 ? 4.742 -0.183 -3.618 1.00 98.56 99 GLN A N 1
ATOM 750 C CA . GLN A 1 99 ? 3.606 -0.145 -2.705 1.00 98.56 99 GLN A CA 1
ATOM 751 C C . GLN A 1 99 ? 4.032 -0.159 -1.236 1.00 98.56 99 GLN A C 1
ATOM 753 O O . GLN A 1 99 ? 4.941 -0.886 -0.832 1.00 98.56 99 GLN A O 1
ATOM 758 N N . GLY A 1 100 ? 3.364 0.670 -0.438 1.00 98.31 100 GLY A N 1
ATOM 759 C CA . GLY A 1 100 ? 3.393 0.581 1.013 1.00 98.31 100 GLY A CA 1
ATOM 760 C C . GLY A 1 100 ? 2.321 -0.408 1.418 1.00 98.31 100 GLY A C 1
ATOM 761 O O . GLY A 1 100 ? 1.149 -0.113 1.225 1.00 98.31 100 GLY A O 1
ATOM 762 N N . ASP A 1 101 ? 2.729 -1.572 1.903 1.00 98.06 101 ASP A N 1
ATOM 763 C CA . ASP A 1 101 ? 1.814 -2.652 2.270 1.00 98.06 101 ASP A CA 1
ATOM 764 C C . ASP A 1 101 ? 1.353 -2.490 3.726 1.00 98.06 101 ASP A C 1
ATOM 766 O O . ASP A 1 101 ? 2.120 -1.978 4.548 1.00 98.06 101 ASP A O 1
ATOM 770 N N . HIS A 1 102 ? 0.118 -2.884 4.046 1.00 95.69 102 HIS A N 1
ATOM 771 C CA . HIS A 1 102 ? -0.493 -2.809 5.381 1.00 95.69 102 HIS A CA 1
ATOM 772 C C . HIS A 1 102 ? 0.090 -1.688 6.264 1.00 95.69 102 HIS A C 1
ATOM 774 O O . HIS A 1 102 ? 0.852 -1.944 7.213 1.00 95.69 102 HIS A O 1
ATOM 780 N N . TYR A 1 103 ? -0.198 -0.418 5.957 1.00 98.00 103 TYR A N 1
ATOM 781 C CA . TYR A 1 103 ? 0.155 0.705 6.838 1.00 98.00 103 TYR A CA 1
ATOM 782 C C . TYR A 1 103 ? -0.759 0.691 8.056 1.00 98.00 103 TYR A C 1
ATOM 784 O O . TYR A 1 103 ? -1.661 1.509 8.217 1.00 98.00 103 TYR A O 1
ATOM 792 N N . GLN A 1 104 ? -0.485 -0.305 8.897 1.00 97.19 104 GLN A N 1
ATOM 793 C CA . GLN A 1 104 ? -1.381 -0.812 9.906 1.00 97.19 104 GLN A CA 1
ATOM 794 C C . GLN A 1 104 ? -1.363 0.070 11.149 1.00 97.19 104 GLN A C 1
ATOM 796 O O . GLN A 1 104 ? -0.296 0.346 11.721 1.00 97.19 104 GLN A O 1
ATOM 801 N N . ALA A 1 105 ? -2.543 0.481 11.601 1.00 97.38 105 ALA A N 1
ATOM 802 C CA . ALA A 1 105 ? -2.716 1.118 12.894 1.00 97.38 105 ALA A CA 1
ATOM 803 C C . ALA A 1 105 ? -2.406 0.117 14.014 1.00 97.38 105 ALA A C 1
ATOM 805 O O . ALA A 1 105 ? -2.871 -1.022 14.015 1.00 97.38 105 ALA A O 1
ATOM 806 N N . ASN A 1 106 ? -1.611 0.522 14.999 1.00 96.69 106 ASN A N 1
ATOM 807 C CA . ASN A 1 106 ? -1.385 -0.306 16.176 1.00 96.69 106 ASN A CA 1
ATOM 808 C C . ASN A 1 106 ? -2.474 -0.047 17.226 1.00 96.69 106 ASN A C 1
ATOM 810 O O . ASN A 1 106 ? -2.439 0.982 17.895 1.00 96.69 106 ASN A O 1
ATOM 814 N N . ALA A 1 107 ? -3.386 -1.000 17.434 1.00 95.56 107 ALA A N 1
ATOM 815 C CA . ALA A 1 107 ? -4.517 -0.848 18.359 1.00 95.56 107 ALA A CA 1
ATOM 816 C C . ALA A 1 107 ? -4.118 -0.436 19.790 1.00 95.56 107 ALA A C 1
ATOM 818 O O . ALA A 1 107 ? -4.780 0.396 20.404 1.00 95.56 107 ALA A O 1
ATOM 819 N N . LYS A 1 108 ? -3.002 -0.961 20.324 1.00 96.50 108 LYS A N 1
ATOM 820 C CA . LYS A 1 108 ? -2.531 -0.613 21.678 1.00 96.50 108 LYS A CA 1
ATOM 821 C C . LYS A 1 108 ? -2.013 0.821 21.753 1.00 96.50 108 LYS A C 1
ATOM 823 O O . LYS A 1 108 ? -2.380 1.547 22.673 1.00 96.50 108 LYS A O 1
ATOM 828 N N . LYS A 1 109 ? -1.172 1.232 20.794 1.00 96.69 109 LYS A N 1
ATOM 829 C CA . LYS A 1 109 ? -0.696 2.622 20.704 1.00 96.69 109 LYS A CA 1
ATOM 830 C C . LYS A 1 109 ? -1.870 3.570 20.496 1.00 96.69 109 LYS A C 1
ATOM 832 O O . LYS A 1 109 ? -1.966 4.568 21.200 1.00 96.69 109 LYS A O 1
ATOM 837 N N . TYR A 1 110 ? -2.785 3.204 19.603 1.00 97.50 110 TYR A N 1
ATOM 838 C CA . TYR A 1 110 ? -3.979 3.975 19.305 1.00 97.50 110 TYR A CA 1
ATOM 839 C C . TYR A 1 110 ? -4.857 4.177 20.542 1.00 97.50 110 TYR A C 1
ATOM 841 O O . TYR A 1 110 ? -5.231 5.301 20.837 1.00 97.50 110 TYR A O 1
ATOM 849 N N . GLN A 1 111 ? -5.121 3.127 21.324 1.00 96.69 111 GLN A N 1
ATOM 850 C CA . GLN A 1 111 ? -5.886 3.244 22.569 1.00 96.69 111 GLN A CA 1
ATOM 851 C C . GLN A 1 111 ? -5.208 4.170 23.592 1.00 96.69 111 GLN A C 1
ATOM 853 O O . GLN A 1 111 ? -5.894 4.866 24.338 1.00 96.69 111 GLN A O 1
ATOM 858 N N . SER A 1 112 ? -3.871 4.178 23.642 1.00 97.81 112 SER A N 1
ATOM 859 C CA . SER A 1 112 ? -3.123 5.046 24.560 1.00 97.81 112 SER A CA 1
ATOM 860 C C . SER A 1 112 ? -3.035 6.503 24.098 1.00 97.81 112 SER A C 1
ATOM 862 O O . SER A 1 112 ? -3.150 7.406 24.922 1.00 97.81 112 SER A O 1
ATOM 864 N N . ASP A 1 113 ? -2.828 6.730 22.799 1.00 98.06 113 ASP A N 1
ATOM 865 C CA . ASP A 1 113 ? -2.697 8.046 22.176 1.00 98.06 113 ASP A CA 1
ATOM 866 C C . ASP A 1 113 ? -3.057 7.952 20.675 1.00 98.06 113 ASP A C 1
ATOM 868 O O . ASP A 1 113 ? -2.192 7.690 19.826 1.00 98.06 113 ASP A O 1
ATOM 872 N N . PRO A 1 114 ? -4.338 8.174 20.320 1.00 97.88 114 PRO A N 1
ATOM 873 C CA . PRO A 1 114 ? -4.788 8.126 18.932 1.00 97.88 114 PRO A CA 1
ATOM 874 C C . PRO A 1 114 ? -4.074 9.140 18.033 1.00 97.88 114 PRO A C 1
ATOM 876 O O . PRO A 1 114 ? -3.837 8.880 16.852 1.00 97.88 114 PRO A O 1
ATOM 879 N N . GLN A 1 115 ? -3.736 10.315 18.575 1.00 98.06 115 GLN A N 1
ATOM 880 C CA . GLN A 1 115 ? -3.132 11.394 17.796 1.00 98.06 115 GLN A CA 1
ATOM 881 C C . GLN A 1 115 ? -1.697 11.047 17.410 1.00 98.06 115 GLN A C 1
ATOM 883 O O . GLN A 1 115 ? -1.315 11.265 16.258 1.00 98.06 115 GLN A O 1
ATOM 888 N N . ALA A 1 116 ? -0.928 10.476 18.339 1.00 98.25 116 ALA A N 1
ATOM 889 C CA . ALA A 1 116 ? 0.435 10.039 18.073 1.00 98.25 116 ALA A CA 1
ATOM 890 C C . ALA A 1 116 ? 0.491 8.906 17.036 1.00 98.25 116 ALA A C 1
ATOM 892 O O . ALA A 1 116 ? 1.287 8.990 16.101 1.00 98.25 116 ALA A O 1
ATOM 893 N N . GLU A 1 117 ? -0.374 7.889 17.140 1.00 98.31 117 GLU A N 1
ATOM 894 C CA . GLU A 1 117 ? -0.403 6.786 16.163 1.00 98.31 117 GLU A CA 1
ATOM 895 C C . GLU A 1 117 ? -0.785 7.282 14.760 1.00 98.31 117 GLU A C 1
ATOM 897 O O . GLU A 1 117 ? -0.123 6.946 13.776 1.00 98.31 117 GLU A O 1
ATOM 902 N N . ILE A 1 118 ? -1.806 8.142 14.653 1.00 98.56 118 ILE A N 1
ATOM 903 C CA . ILE A 1 118 ? -2.186 8.750 13.370 1.00 98.56 118 ILE A CA 1
ATOM 904 C C . ILE A 1 118 ? -1.034 9.598 12.816 1.00 98.56 118 ILE A C 1
ATOM 906 O O . ILE A 1 118 ? -0.761 9.544 11.618 1.00 98.56 118 ILE A O 1
ATOM 910 N N . ALA A 1 119 ? -0.346 10.380 13.651 1.00 98.62 119 ALA A N 1
ATOM 911 C CA . ALA A 1 119 ? 0.787 11.191 13.211 1.00 98.62 119 ALA A CA 1
ATOM 912 C C . ALA A 1 119 ? 1.949 10.331 12.681 1.00 98.62 119 ALA A C 1
ATOM 914 O O . ALA A 1 119 ? 2.540 10.681 11.659 1.00 98.62 119 ALA A O 1
ATOM 915 N N . GLU A 1 120 ? 2.238 9.192 13.320 1.00 98.19 120 GLU A N 1
ATOM 916 C CA . GLU A 1 120 ? 3.245 8.224 12.866 1.00 98.19 120 GLU A CA 1
ATOM 917 C C . GLU A 1 120 ? 2.885 7.648 11.484 1.00 98.19 120 GLU A C 1
ATOM 919 O O . GLU A 1 120 ? 3.729 7.624 10.585 1.00 98.19 120 GLU A O 1
ATOM 924 N N . LEU A 1 121 ? 1.620 7.259 11.279 1.00 98.56 121 LEU A N 1
ATOM 925 C CA . LEU A 1 121 ? 1.124 6.776 9.984 1.00 98.56 121 LEU A CA 1
ATOM 926 C C . LEU A 1 121 ? 1.210 7.854 8.900 1.00 98.56 121 LEU A C 1
ATOM 928 O O . LEU A 1 121 ? 1.724 7.593 7.815 1.00 98.56 121 LEU A O 1
ATOM 932 N N . LYS A 1 122 ? 0.778 9.086 9.199 1.00 98.56 122 LYS A N 1
ATOM 933 C CA . LYS A 1 122 ? 0.894 10.219 8.267 1.00 98.56 122 LYS A CA 1
ATOM 934 C C . LYS A 1 122 ? 2.344 10.472 7.866 1.00 98.56 122 LYS A C 1
ATOM 936 O O . LYS A 1 122 ? 2.617 10.661 6.685 1.00 98.56 122 LYS A O 1
ATOM 941 N N . ALA A 1 123 ? 3.270 10.455 8.823 1.00 98.38 123 ALA A N 1
ATOM 942 C CA . ALA A 1 123 ? 4.688 10.653 8.546 1.00 98.38 123 ALA A CA 1
ATOM 943 C C . ALA A 1 123 ? 5.246 9.558 7.622 1.00 98.38 123 ALA A C 1
ATOM 945 O O . ALA A 1 123 ? 5.948 9.870 6.661 1.00 98.38 123 ALA A O 1
ATOM 946 N N . LEU A 1 124 ? 4.887 8.291 7.864 1.00 98.50 124 LEU A N 1
ATOM 947 C CA . LEU A 1 124 ? 5.307 7.175 7.014 1.00 98.50 124 LEU A CA 1
ATOM 948 C C . LEU A 1 124 ? 4.722 7.265 5.596 1.00 98.50 124 LEU A C 1
ATOM 950 O O . LEU A 1 124 ? 5.441 7.023 4.626 1.00 98.50 124 LEU A O 1
ATOM 954 N N . ILE A 1 125 ? 3.447 7.641 5.464 1.00 98.25 125 ILE A N 1
ATOM 955 C CA . ILE A 1 125 ? 2.807 7.886 4.164 1.00 98.25 125 ILE A CA 1
ATOM 956 C C . ILE A 1 125 ? 3.583 8.959 3.404 1.00 98.25 125 ILE A C 1
ATOM 958 O O . ILE A 1 125 ? 4.006 8.715 2.278 1.00 98.25 125 ILE A O 1
ATOM 962 N N . MET A 1 126 ? 3.831 10.115 4.027 1.00 97.38 126 MET A N 1
ATOM 963 C CA . MET A 1 126 ? 4.545 11.218 3.380 1.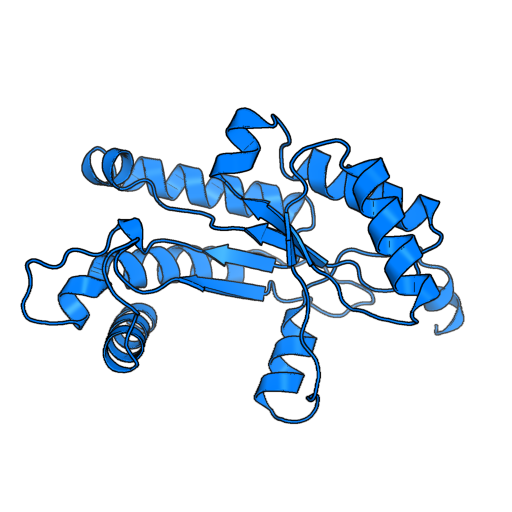00 97.38 126 MET A CA 1
ATOM 964 C C . MET A 1 126 ? 5.956 10.817 2.942 1.00 97.38 126 MET A C 1
ATOM 966 O O . MET A 1 126 ? 6.324 11.065 1.797 1.00 97.38 126 MET A O 1
ATOM 970 N N . GLU A 1 127 ? 6.716 10.126 3.795 1.00 97.19 127 GLU A N 1
ATOM 971 C CA . GLU A 1 127 ? 8.048 9.619 3.437 1.00 97.19 127 GLU A CA 1
ATOM 972 C C . GLU A 1 127 ? 8.008 8.672 2.230 1.00 97.19 127 GLU A C 1
ATOM 974 O O . GLU A 1 127 ? 8.907 8.688 1.388 1.00 97.19 127 GLU A O 1
ATOM 979 N N . SER A 1 128 ? 6.962 7.858 2.126 1.00 97.38 128 SER A N 1
ATOM 980 C CA . SER A 1 128 ? 6.803 6.884 1.045 1.00 97.38 128 SER A CA 1
ATOM 981 C C . SER A 1 128 ? 6.407 7.556 -0.264 1.00 97.38 128 SER A C 1
ATOM 983 O O . SER A 1 128 ? 6.988 7.263 -1.310 1.00 97.38 128 SER A O 1
ATOM 985 N N . LEU A 1 129 ? 5.496 8.529 -0.209 1.00 95.38 129 LEU A N 1
ATOM 986 C CA . LEU A 1 129 ? 5.150 9.356 -1.364 1.00 95.38 129 LEU A CA 1
ATOM 987 C C . LEU A 1 129 ? 6.368 10.140 -1.876 1.00 95.38 129 LEU A C 1
ATOM 989 O O . LEU A 1 129 ? 6.628 10.151 -3.078 1.00 95.38 129 LEU A O 1
ATOM 993 N N . GLU A 1 130 ? 7.168 10.722 -0.977 1.00 93.62 130 GLU A N 1
ATOM 994 C CA . GLU A 1 130 ? 8.435 11.383 -1.322 1.00 93.62 130 GLU A CA 1
ATOM 995 C C . GLU A 1 130 ? 9.465 10.418 -1.930 1.00 93.62 130 GLU A C 1
ATOM 997 O O . GLU A 1 130 ? 10.240 10.806 -2.805 1.00 93.62 130 GLU A O 1
ATOM 1002 N N . ALA A 1 131 ? 9.474 9.155 -1.494 1.00 94.12 131 ALA A N 1
ATOM 1003 C CA . ALA A 1 131 ? 10.305 8.098 -2.069 1.00 94.12 131 ALA A CA 1
ATOM 1004 C C . ALA A 1 131 ? 9.808 7.606 -3.443 1.00 94.12 131 ALA A C 1
ATOM 1006 O O . ALA A 1 131 ? 10.498 6.825 -4.099 1.00 94.12 131 ALA A O 1
ATOM 1007 N N . GLY A 1 132 ? 8.641 8.075 -3.895 1.00 92.38 132 GLY A N 1
ATOM 1008 C CA . GLY A 1 132 ? 8.058 7.738 -5.188 1.00 92.38 132 GLY A CA 1
ATOM 1009 C C . GLY A 1 132 ? 7.115 6.541 -5.154 1.00 92.38 132 GLY A C 1
ATOM 1010 O O . GLY A 1 132 ? 6.880 5.953 -6.204 1.00 92.38 132 GLY A O 1
ATOM 1011 N N . TYR A 1 133 ? 6.580 6.156 -3.995 1.00 96.00 133 TYR A N 1
ATOM 1012 C CA . TYR A 1 133 ? 5.564 5.107 -3.917 1.00 96.00 133 TYR A CA 1
ATOM 1013 C C . TYR A 1 133 ? 4.307 5.544 -4.672 1.00 96.00 133 TYR A C 1
ATOM 1015 O O . TYR A 1 133 ? 3.777 6.634 -4.452 1.00 96.00 133 TYR A O 1
ATOM 1023 N N . GLY A 1 134 ? 3.842 4.686 -5.579 1.00 94.88 134 GLY A N 1
ATOM 1024 C CA . GLY A 1 134 ? 2.642 4.934 -6.376 1.00 94.88 134 GLY A CA 1
ATOM 1025 C C . GLY A 1 134 ? 1.371 4.375 -5.745 1.00 94.88 134 GLY A C 1
ATOM 1026 O O . GLY A 1 134 ? 0.279 4.723 -6.185 1.00 94.88 134 GLY A O 1
ATOM 1027 N N . ASN A 1 135 ? 1.511 3.515 -4.734 1.00 97.50 135 ASN A N 1
ATOM 1028 C CA . ASN A 1 135 ? 0.416 2.770 -4.122 1.00 97.50 135 ASN A CA 1
ATOM 1029 C C . ASN A 1 135 ? 0.623 2.712 -2.602 1.00 97.50 135 ASN A C 1
ATOM 1031 O O . ASN A 1 135 ? 1.756 2.543 -2.145 1.00 97.50 135 ASN A O 1
ATOM 1035 N N . ILE A 1 136 ? -0.447 2.865 -1.828 1.00 98.25 136 ILE A N 1
ATOM 1036 C CA . ILE A 1 136 ? -0.432 2.799 -0.364 1.00 98.25 136 ILE A CA 1
ATOM 1037 C C . ILE A 1 136 ? -1.669 2.028 0.093 1.00 98.25 136 ILE A C 1
ATOM 1039 O O . ILE A 1 136 ? -2.789 2.490 -0.122 1.00 98.25 136 ILE A O 1
ATOM 1043 N N . ASP A 1 137 ? -1.459 0.907 0.771 1.00 98.19 137 ASP A N 1
ATOM 1044 C CA . ASP A 1 137 ? -2.527 0.120 1.374 1.00 98.19 137 ASP A CA 1
ATOM 1045 C C . ASP A 1 137 ? -2.646 0.494 2.852 1.00 98.19 137 ASP A C 1
ATOM 1047 O O . ASP A 1 137 ? -1.713 0.350 3.648 1.00 98.19 137 ASP A O 1
ATOM 1051 N N . LEU A 1 138 ? -3.798 1.064 3.200 1.00 98.50 138 LEU A N 1
ATOM 1052 C CA . LEU A 1 138 ? -4.121 1.517 4.545 1.00 98.50 138 LEU A CA 1
ATOM 1053 C C . LEU A 1 138 ? -4.829 0.398 5.300 1.00 98.50 138 LEU A C 1
ATOM 1055 O O . LEU A 1 138 ? -5.771 -0.203 4.792 1.00 98.50 138 LEU A O 1
ATOM 1059 N N . ASP A 1 139 ? -4.415 0.167 6.540 1.00 97.31 139 ASP A N 1
ATOM 1060 C CA . ASP A 1 139 ? -5.009 -0.875 7.369 1.00 97.31 139 ASP A CA 1
ATOM 1061 C C . ASP A 1 139 ? -5.322 -0.322 8.766 1.00 97.31 139 ASP A C 1
ATOM 1063 O O . ASP A 1 139 ? -4.464 -0.193 9.638 1.00 97.31 139 ASP A O 1
ATOM 1067 N N . ALA A 1 140 ? -6.580 0.043 8.990 1.00 97.06 140 ALA A N 1
ATOM 1068 C CA . ALA A 1 140 ? -7.089 0.376 10.317 1.00 97.06 140 ALA A CA 1
ATOM 1069 C C . ALA A 1 140 ? -8.021 -0.723 10.859 1.00 97.06 140 ALA A C 1
ATOM 1071 O O . ALA A 1 140 ? -8.750 -0.492 11.825 1.00 97.06 140 ALA A O 1
ATOM 1072 N N . SER A 1 141 ? -7.968 -1.931 10.283 1.00 95.44 141 SER A N 1
ATOM 1073 C CA . SER A 1 141 ? -8.820 -3.070 10.653 1.00 95.44 141 SER A CA 1
ATOM 1074 C C . SER A 1 141 ? -8.593 -3.528 12.098 1.00 95.44 141 SER A C 1
ATOM 1076 O O . SER A 1 141 ? -9.512 -3.973 12.780 1.00 95.44 141 SER A O 1
ATOM 1078 N N . THR A 1 142 ? -7.390 -3.314 12.637 1.00 95.25 142 THR A N 1
ATOM 1079 C CA . THR A 1 142 ? -7.069 -3.589 14.048 1.00 95.25 142 THR A CA 1
ATOM 1080 C C . THR A 1 142 ? -7.867 -2.736 15.040 1.00 95.25 142 THR A C 1
ATOM 1082 O O . THR A 1 142 ? -7.873 -3.044 16.232 1.00 95.25 142 THR A O 1
ATOM 1085 N N . LEU A 1 143 ? -8.503 -1.653 14.574 1.00 95.62 143 LEU A N 1
ATOM 1086 C CA . LEU A 1 143 ? -9.334 -0.759 15.381 1.00 95.62 143 LEU A CA 1
ATOM 1087 C C . LEU A 1 143 ? -10.809 -1.187 15.411 1.00 95.62 143 LEU A C 1
ATOM 1089 O O . LEU A 1 143 ? -11.602 -0.561 16.115 1.00 95.62 143 LEU A O 1
ATOM 1093 N N . VAL A 1 144 ? -11.185 -2.227 14.659 1.00 94.56 144 VAL A N 1
ATOM 1094 C CA . VAL A 1 144 ? -12.536 -2.799 14.692 1.00 94.56 144 VAL A CA 1
ATOM 1095 C C . VAL A 1 144 ? -12.810 -3.377 16.079 1.00 94.56 144 VAL A C 1
ATOM 1097 O O . VAL A 1 144 ? -12.003 -4.125 16.632 1.00 94.56 144 VAL A O 1
ATOM 1100 N N . THR A 1 145 ? -13.970 -3.041 16.643 1.00 91.19 145 THR A N 1
ATOM 1101 C CA . THR A 1 145 ? -14.445 -3.610 17.912 1.00 91.19 145 THR A CA 1
ATOM 1102 C C . THR A 1 145 ? -15.758 -4.342 17.677 1.00 91.19 145 THR A C 1
ATOM 1104 O O . THR A 1 145 ? -16.648 -3.803 17.035 1.00 91.19 145 THR A O 1
ATOM 1107 N N . LEU A 1 146 ? -15.889 -5.572 18.183 1.00 90.19 146 LEU A N 1
ATOM 1108 C CA . LEU A 1 146 ? -17.073 -6.417 17.948 1.00 90.19 146 LEU A CA 1
ATOM 1109 C C . LEU A 1 146 ? -18.162 -6.291 19.024 1.00 90.19 146 LEU A C 1
ATOM 1111 O O . LEU A 1 146 ? -19.178 -6.977 18.963 1.00 90.19 146 LEU A O 1
ATOM 1115 N N . GLU A 1 147 ? -17.943 -5.456 20.040 1.00 91.12 147 GLU A N 1
ATOM 1116 C CA . GLU A 1 147 ? -18.898 -5.255 21.136 1.00 91.12 147 GLU A CA 1
ATOM 1117 C C . GLU A 1 147 ? -20.215 -4.585 20.688 1.00 91.12 147 GLU A C 1
ATOM 1119 O O . GLU A 1 147 ? -21.269 -4.991 21.182 1.00 91.12 147 GLU A O 1
ATOM 1124 N N . PRO A 1 148 ? -20.216 -3.587 19.776 1.00 92.94 148 PRO A N 1
ATOM 1125 C CA . PRO A 1 148 ? -21.455 -2.992 19.279 1.00 92.94 148 PRO A CA 1
ATOM 1126 C C . PRO A 1 148 ? -22.282 -3.960 18.423 1.00 92.94 148 PRO A C 1
ATOM 1128 O O . PRO A 1 148 ? -21.737 -4.708 17.620 1.00 92.94 148 PRO A O 1
ATOM 1131 N N . GLU A 1 149 ? -23.614 -3.876 18.492 1.00 93.81 149 GLU A N 1
ATOM 1132 C CA . GLU A 1 149 ? -24.508 -4.654 17.608 1.00 93.81 149 GLU A CA 1
ATOM 1133 C C . GLU A 1 149 ? -24.512 -4.141 16.156 1.00 93.81 149 GLU A C 1
ATOM 1135 O O . GLU A 1 149 ? -24.786 -4.884 15.217 1.00 93.81 149 GLU A O 1
ATOM 1140 N N . SER A 1 150 ? -24.231 -2.850 15.963 1.00 96.19 150 SER A N 1
ATOM 1141 C CA . SER A 1 150 ? -24.241 -2.204 14.650 1.00 96.19 150 SER A CA 1
ATOM 1142 C C . SER A 1 150 ? -22.905 -2.392 13.940 1.00 96.19 150 SER A C 1
ATOM 1144 O O . SER A 1 150 ? -21.891 -1.895 14.426 1.00 96.19 150 SER A O 1
ATOM 1146 N N . LEU A 1 151 ? -22.910 -2.991 12.743 1.00 95.44 151 LEU A N 1
ATOM 1147 C CA . LEU A 1 151 ? -21.710 -3.116 11.900 1.00 95.44 151 LEU A CA 1
ATOM 1148 C C . LEU A 1 151 ? -21.058 -1.759 11.588 1.00 95.44 151 LEU A C 1
ATOM 1150 O O . LEU A 1 151 ? -19.838 -1.671 11.486 1.00 95.44 151 LEU A O 1
ATOM 1154 N N . ILE A 1 152 ? -21.853 -0.688 11.473 1.00 96.44 152 ILE A N 1
ATOM 1155 C CA . ILE A 1 152 ? -21.332 0.673 11.265 1.00 96.44 152 ILE A CA 1
ATOM 1156 C C . ILE A 1 152 ? -20.532 1.124 12.492 1.00 96.44 152 ILE A C 1
ATOM 1158 O O . ILE A 1 152 ? -19.447 1.676 12.343 1.00 96.44 152 ILE A O 1
ATOM 1162 N N . GLU A 1 153 ? -21.030 0.853 13.703 1.00 96.75 153 GLU A N 1
ATOM 1163 C CA . GLU A 1 153 ? -20.295 1.190 14.929 1.00 96.75 153 GLU A CA 1
ATOM 1164 C C . GLU A 1 153 ? -19.064 0.304 15.124 1.00 96.75 153 GLU A C 1
ATOM 1166 O O . GLU A 1 153 ? -18.027 0.799 15.558 1.00 96.75 153 GLU A O 1
ATOM 1171 N N . GLN A 1 154 ? -19.132 -0.974 14.736 1.00 95.31 154 GLN A N 1
ATOM 1172 C CA . GLN A 1 154 ? -17.963 -1.858 14.750 1.00 95.31 154 GLN A CA 1
ATOM 1173 C C . GLN A 1 154 ? -16.843 -1.334 13.832 1.00 95.31 154 GLN A C 1
ATOM 1175 O O . GLN A 1 154 ? -15.671 -1.362 14.206 1.00 95.31 154 GLN A O 1
ATOM 1180 N N . GLN A 1 155 ? -17.202 -0.805 12.654 1.00 95.56 155 GLN A N 1
ATOM 1181 C CA . GLN A 1 155 ? -16.267 -0.262 11.658 1.00 95.56 155 GLN A CA 1
ATOM 1182 C C . GLN A 1 155 ? -15.917 1.221 11.863 1.00 95.56 155 GLN A C 1
ATOM 1184 O O . GLN A 1 155 ? -15.108 1.759 11.104 1.00 95.56 155 GLN A O 1
ATOM 1189 N N . ARG A 1 156 ? -16.491 1.898 12.868 1.00 96.81 156 ARG A N 1
ATOM 1190 C CA . ARG A 1 156 ? -16.425 3.362 13.025 1.00 96.81 156 ARG A CA 1
ATOM 1191 C C . ARG A 1 156 ? -14.996 3.901 13.007 1.00 96.81 156 ARG A C 1
ATOM 1193 O O . ARG A 1 156 ? -14.687 4.826 12.261 1.00 96.81 156 ARG A O 1
ATOM 1200 N N . GLU A 1 157 ? -14.102 3.311 13.796 1.00 97.31 157 GLU A N 1
ATOM 1201 C CA . GLU A 1 157 ? -12.711 3.772 13.851 1.00 97.31 157 GLU A CA 1
ATOM 1202 C C . GLU A 1 157 ? -11.894 3.326 12.632 1.00 97.31 157 GLU A C 1
ATOM 1204 O O . GLU A 1 157 ? -11.068 4.104 12.153 1.00 97.31 157 GLU A O 1
ATOM 1209 N N . ASN A 1 158 ? -12.166 2.141 12.071 1.00 96.94 158 ASN A N 1
ATOM 1210 C CA . ASN A 1 158 ? -11.513 1.672 10.846 1.00 96.94 158 ASN A CA 1
ATOM 1211 C C . ASN A 1 158 ? -11.810 2.611 9.662 1.00 96.94 158 ASN A C 1
ATOM 1213 O O . ASN A 1 158 ? -10.892 3.162 9.049 1.00 96.94 158 ASN A O 1
ATOM 1217 N N . GLY A 1 159 ? -13.093 2.866 9.387 1.00 97.75 159 GLY A N 1
ATOM 1218 C CA . GLY A 1 159 ? -13.524 3.758 8.311 1.00 97.75 159 GLY A CA 1
ATOM 1219 C C . GLY A 1 159 ? -13.011 5.185 8.505 1.00 97.75 159 GLY A C 1
ATOM 1220 O O . GLY A 1 159 ? -12.402 5.747 7.596 1.00 97.75 159 GLY A O 1
ATOM 1221 N N . ARG A 1 160 ? -13.155 5.747 9.714 1.00 98.12 160 ARG A N 1
ATOM 1222 C CA . ARG A 1 160 ? -12.753 7.131 10.015 1.00 98.12 160 ARG A CA 1
ATOM 1223 C C . ARG A 1 160 ? -11.247 7.353 9.881 1.00 98.12 160 ARG A C 1
ATOM 1225 O O . ARG A 1 160 ? -10.820 8.362 9.317 1.00 98.12 160 ARG A O 1
ATOM 1232 N N . VAL A 1 161 ? -10.424 6.450 10.421 1.00 98.38 161 VAL A N 1
ATOM 1233 C CA . VAL A 1 161 ? -8.960 6.568 10.320 1.00 98.38 161 VAL A CA 1
ATOM 1234 C C . VAL A 1 161 ? -8.514 6.365 8.874 1.00 98.38 161 VAL A C 1
ATOM 1236 O O . VAL A 1 161 ? -7.696 7.147 8.384 1.00 98.38 161 VAL A O 1
ATOM 1239 N N . THR A 1 162 ? -9.093 5.395 8.164 1.00 98.50 162 THR A N 1
ATOM 1240 C CA . THR A 1 162 ? -8.778 5.147 6.751 1.00 98.50 162 THR A CA 1
ATOM 1241 C C . THR A 1 162 ? -9.150 6.343 5.870 1.00 98.50 162 THR A C 1
ATOM 1243 O O . THR A 1 162 ? -8.313 6.796 5.089 1.00 98.50 162 THR A O 1
ATOM 1246 N N . ALA A 1 163 ? -10.334 6.940 6.051 1.00 98.38 163 ALA A N 1
ATOM 1247 C CA . ALA A 1 163 ? -10.762 8.149 5.339 1.00 98.38 163 ALA A CA 1
ATOM 1248 C C . ALA A 1 163 ? -9.833 9.341 5.604 1.00 98.38 163 ALA A C 1
ATOM 1250 O O . ALA A 1 163 ? -9.407 10.032 4.679 1.00 98.38 163 ALA A O 1
ATOM 1251 N N . LEU A 1 164 ? -9.438 9.543 6.864 1.00 98.38 164 LEU A N 1
ATOM 1252 C CA . LEU A 1 164 ? -8.525 10.613 7.259 1.00 98.38 164 LEU A CA 1
ATOM 1253 C C . LEU A 1 164 ? -7.139 10.483 6.605 1.00 98.38 164 LEU A C 1
ATOM 1255 O O . LEU A 1 164 ? -6.537 11.490 6.219 1.00 98.38 164 LEU A O 1
ATOM 1259 N N . LEU A 1 165 ? -6.607 9.265 6.495 1.00 98.50 165 LEU A N 1
ATOM 1260 C CA . LEU A 1 165 ? -5.325 9.012 5.834 1.00 98.50 165 LEU A CA 1
ATOM 1261 C C . LEU A 1 165 ? -5.456 9.088 4.304 1.00 98.50 165 LEU A C 1
ATOM 1263 O O . LEU A 1 165 ? -4.569 9.630 3.642 1.00 98.50 165 LEU A O 1
ATOM 1267 N N . ALA A 1 166 ? -6.577 8.631 3.743 1.00 97.94 166 ALA A N 1
ATOM 1268 C CA . ALA A 1 166 ? -6.864 8.753 2.319 1.00 97.94 166 ALA A CA 1
ATOM 1269 C C . ALA A 1 166 ? -7.001 10.223 1.876 1.00 97.94 166 ALA A C 1
ATOM 1271 O O . ALA A 1 166 ? -6.430 10.604 0.852 1.00 97.94 166 ALA A O 1
ATOM 1272 N N . ASP A 1 167 ? -7.675 11.072 2.661 1.00 97.19 167 ASP A N 1
ATOM 1273 C CA . ASP A 1 167 ? -7.771 12.519 2.411 1.00 97.19 167 ASP A CA 1
ATOM 1274 C C . ASP A 1 167 ? -6.384 13.183 2.417 1.00 97.19 167 ASP A C 1
ATOM 1276 O O . ASP A 1 167 ? -6.075 13.964 1.514 1.00 97.19 167 ASP A O 1
ATOM 1280 N N . LEU A 1 168 ? -5.496 12.809 3.350 1.00 97.12 168 LEU A N 1
ATOM 1281 C CA . LEU A 1 168 ? -4.102 13.271 3.331 1.00 97.12 168 LEU A CA 1
ATOM 1282 C C . LEU A 1 168 ? -3.411 12.915 2.006 1.00 97.12 168 LEU A C 1
ATOM 1284 O O . LEU A 1 168 ? -2.793 13.785 1.387 1.00 97.12 168 LEU A O 1
ATOM 1288 N N . ILE A 1 169 ? -3.511 11.656 1.566 1.00 96.31 169 ILE A N 1
ATOM 1289 C CA . ILE A 1 169 ? -2.893 11.206 0.311 1.00 96.31 169 ILE A CA 1
ATOM 1290 C C . ILE A 1 169 ? -3.444 12.016 -0.865 1.00 96.31 169 ILE A C 1
ATOM 1292 O O . ILE A 1 169 ? -2.667 12.510 -1.676 1.00 96.31 169 ILE A O 1
ATOM 1296 N N . ARG A 1 170 ? -4.766 12.212 -0.941 1.00 93.75 170 ARG A N 1
ATOM 1297 C CA . ARG A 1 170 ? -5.427 12.952 -2.031 1.00 93.75 170 ARG A CA 1
ATOM 1298 C C . ARG A 1 170 ? -5.080 14.442 -2.055 1.00 93.75 170 ARG A C 1
ATOM 1300 O O . ARG A 1 170 ? -5.048 15.033 -3.132 1.00 93.75 170 ARG A O 1
ATOM 1307 N N . ARG A 1 171 ? -4.811 15.053 -0.897 1.00 93.06 171 ARG A N 1
ATOM 1308 C CA . ARG A 1 171 ? -4.360 16.454 -0.789 1.00 93.06 171 ARG A CA 1
ATOM 1309 C C . ARG A 1 171 ? -2.872 16.634 -1.057 1.00 93.06 171 ARG A C 1
ATOM 1311 O O . ARG A 1 171 ? -2.429 17.763 -1.274 1.00 93.06 171 ARG A O 1
ATOM 1318 N N . THR A 1 172 ? -2.099 15.555 -1.018 1.00 90.12 172 THR A N 1
ATOM 1319 C CA . THR A 1 172 ? -0.660 15.612 -1.257 1.00 90.12 172 THR A CA 1
ATOM 1320 C C . THR A 1 172 ? -0.394 15.773 -2.754 1.00 90.12 172 THR A C 1
ATOM 1322 O O . THR A 1 172 ? -0.906 14.983 -3.548 1.00 90.12 172 THR A O 1
ATOM 1325 N N . PRO A 1 173 ? 0.404 16.770 -3.181 1.00 83.38 173 PRO A N 1
ATOM 1326 C CA . PRO A 1 173 ? 0.761 16.924 -4.585 1.00 83.38 173 PRO A CA 1
ATOM 1327 C C . PRO A 1 173 ? 1.435 15.661 -5.126 1.00 83.38 173 PRO A C 1
ATOM 1329 O O . PRO A 1 173 ? 2.454 15.215 -4.601 1.00 83.38 173 PRO A O 1
ATOM 1332 N N . HIS A 1 174 ? 0.873 15.097 -6.190 1.00 74.06 174 HIS A N 1
ATOM 1333 C CA . HIS A 1 174 ? 1.421 13.903 -6.819 1.00 74.06 174 HIS A CA 1
ATOM 1334 C C . HIS A 1 174 ? 2.438 14.258 -7.912 1.00 74.06 174 HIS A C 1
ATOM 1336 O O . HIS A 1 174 ? 2.276 15.264 -8.613 1.00 74.06 174 HIS A O 1
ATOM 1342 N N . PRO A 1 175 ? 3.495 13.445 -8.090 1.00 66.31 175 PRO A N 1
ATOM 1343 C CA . PRO A 1 175 ? 4.452 13.653 -9.162 1.00 66.31 175 PRO A CA 1
ATOM 1344 C C . PRO A 1 175 ? 3.784 13.498 -10.531 1.00 66.31 175 PRO A C 1
ATOM 1346 O O . PRO A 1 175 ? 2.917 12.649 -10.749 1.00 66.31 175 PRO A O 1
ATOM 1349 N N . ARG A 1 176 ? 4.242 14.316 -11.481 1.00 66.06 176 ARG A N 1
ATOM 1350 C CA . ARG A 1 176 ? 3.845 14.225 -12.885 1.00 66.06 176 ARG A CA 1
ATOM 1351 C C . ARG A 1 176 ? 4.883 13.448 -13.670 1.00 66.06 176 ARG A C 1
ATOM 1353 O O . ARG A 1 176 ? 6.048 13.838 -13.697 1.00 66.06 176 ARG A O 1
ATOM 1360 N N . VAL A 1 177 ? 4.452 12.419 -14.391 1.00 62.28 177 VAL A N 1
ATOM 1361 C CA . VAL A 1 177 ? 5.305 11.715 -15.358 1.00 62.28 177 VAL A CA 1
ATOM 1362 C C . VAL A 1 177 ? 4.777 12.004 -16.755 1.00 62.28 177 VAL A C 1
ATOM 1364 O O . VAL A 1 177 ? 3.599 11.812 -17.043 1.00 62.28 177 VAL A O 1
ATOM 1367 N N . GLY A 1 178 ? 5.630 12.558 -17.620 1.00 61.78 178 GLY A N 1
ATOM 1368 C CA . GLY A 1 178 ? 5.228 12.939 -18.980 1.00 61.78 178 GLY A CA 1
ATOM 1369 C C . GLY A 1 178 ? 4.114 13.996 -19.045 1.00 61.78 178 GLY A C 1
ATOM 1370 O O . GLY A 1 178 ? 3.417 14.074 -20.051 1.00 61.78 178 GLY A O 1
ATOM 1371 N N . GLY A 1 179 ? 3.929 14.794 -17.985 1.00 59.72 179 GLY A N 1
ATOM 1372 C CA . GLY A 1 179 ? 2.872 15.810 -17.890 1.00 59.72 179 GLY A CA 1
ATOM 1373 C C . GLY A 1 179 ? 1.513 15.295 -17.400 1.00 59.72 179 GLY A C 1
ATOM 1374 O O . GLY A 1 179 ? 0.576 16.088 -17.329 1.00 59.72 179 GLY A O 1
ATOM 1375 N N . VAL A 1 180 ? 1.409 14.010 -17.043 1.00 62.06 180 VAL A N 1
ATOM 1376 C CA . VAL A 1 180 ? 0.190 13.384 -16.512 1.00 62.06 180 VAL A CA 1
ATOM 1377 C C . VAL A 1 180 ? 0.289 13.269 -14.993 1.00 62.06 180 VAL A C 1
ATOM 1379 O O . VAL A 1 180 ? 1.315 12.821 -14.478 1.00 62.06 180 VAL A O 1
ATOM 1382 N N . ASP A 1 181 ? -0.770 13.671 -14.290 1.00 68.44 181 ASP A N 1
ATOM 1383 C CA . ASP A 1 181 ? -0.905 13.449 -12.849 1.00 68.44 181 ASP A CA 1
ATOM 1384 C C . ASP A 1 181 ? -1.100 11.954 -12.581 1.00 68.44 181 ASP A C 1
ATOM 1386 O O . ASP A 1 181 ? -1.991 11.323 -13.153 1.00 68.44 181 ASP A O 1
ATOM 1390 N N . LEU A 1 182 ? -0.255 11.381 -11.724 1.00 71.88 182 LEU A N 1
ATOM 1391 C CA . LEU A 1 182 ? -0.367 9.988 -11.302 1.00 71.88 182 LEU A CA 1
ATOM 1392 C C . LEU A 1 182 ? -1.019 9.942 -9.915 1.00 71.88 182 LEU A C 1
ATOM 1394 O O . LEU A 1 182 ? -0.313 10.112 -8.922 1.00 71.88 182 LEU A O 1
ATOM 1398 N N . PRO A 1 183 ? -2.349 9.749 -9.813 1.00 86.00 183 PRO A N 1
ATOM 1399 C CA . PRO A 1 183 ? -2.995 9.611 -8.514 1.00 86.00 183 PRO A CA 1
ATOM 1400 C C . PRO A 1 183 ? -2.453 8.376 -7.802 1.00 86.00 183 PRO A C 1
ATOM 1402 O O . PRO A 1 183 ? -2.301 7.330 -8.426 1.00 86.00 183 PRO A O 1
ATOM 1405 N N . VAL A 1 184 ? -2.191 8.475 -6.503 1.00 93.81 184 VAL A N 1
ATOM 1406 C CA . VAL A 1 184 ? -1.754 7.319 -5.706 1.00 93.81 184 VAL A CA 1
ATOM 1407 C C . VAL A 1 184 ? -2.890 6.303 -5.600 1.00 93.81 184 VAL A C 1
ATOM 1409 O O . VAL A 1 184 ? -4.015 6.683 -5.263 1.00 93.81 184 VAL A O 1
ATOM 1412 N N . SER A 1 185 ? -2.600 5.032 -5.876 1.00 96.12 185 SER A N 1
ATOM 1413 C CA . SER A 1 185 ? -3.535 3.942 -5.591 1.00 96.12 185 SER A CA 1
ATOM 1414 C C . SER A 1 185 ? -3.685 3.785 -4.086 1.00 96.12 185 SER A C 1
ATOM 1416 O O . SER A 1 185 ? -2.677 3.748 -3.383 1.00 96.12 185 SER A O 1
ATOM 1418 N N . ILE A 1 186 ? -4.921 3.724 -3.594 1.00 97.44 186 ILE A N 1
ATOM 1419 C CA . ILE A 1 186 ? -5.200 3.554 -2.164 1.00 97.44 186 ILE A CA 1
ATOM 1420 C C . ILE A 1 186 ? -5.964 2.249 -1.972 1.00 97.44 186 ILE A C 1
ATOM 1422 O O . ILE A 1 186 ? -7.083 2.126 -2.472 1.00 97.44 186 ILE A O 1
ATOM 1426 N N . GLY A 1 187 ? -5.360 1.300 -1.261 1.00 96.25 187 GLY A N 1
ATOM 1427 C CA . GLY A 1 187 ? -6.039 0.118 -0.736 1.00 96.25 187 GLY A CA 1
ATOM 1428 C C . GLY A 1 187 ? -6.562 0.351 0.680 1.00 96.25 187 GLY A C 1
ATOM 1429 O O . GLY A 1 187 ? -6.108 1.254 1.388 1.00 96.25 187 GLY A O 1
ATOM 1430 N N . GLY A 1 188 ? -7.531 -0.468 1.082 1.00 93.44 188 GLY A N 1
ATOM 1431 C CA . GLY A 1 188 ? -8.126 -0.461 2.415 1.00 93.44 188 GLY A CA 1
ATOM 1432 C C . GLY A 1 188 ? -8.451 -1.882 2.866 1.00 93.44 188 GLY A C 1
ATOM 1433 O O . GLY A 1 188 ? -8.809 -2.721 2.038 1.00 93.44 188 GLY A O 1
ATOM 1434 N N . GLU A 1 189 ? -8.345 -2.137 4.166 1.00 92.94 189 GLU A N 1
ATOM 1435 C CA . GLU A 1 189 ? -8.662 -3.431 4.775 1.00 92.94 189 GLU A CA 1
ATOM 1436 C C . GLU A 1 189 ? -9.909 -3.354 5.668 1.00 92.94 189 GLU A C 1
ATOM 1438 O O . GLU A 1 189 ? -10.136 -2.375 6.386 1.00 92.94 189 GLU A O 1
ATOM 1443 N N . ILE A 1 190 ? -10.729 -4.409 5.630 1.00 90.62 190 ILE A N 1
ATOM 1444 C CA . ILE A 1 190 ? -11.937 -4.547 6.449 1.00 90.62 190 ILE A CA 1
ATOM 1445 C C . ILE A 1 190 ? -11.957 -5.876 7.202 1.00 90.62 190 ILE A C 1
ATOM 1447 O O . ILE A 1 190 ? -11.457 -6.890 6.716 1.00 90.62 190 ILE A O 1
ATOM 1451 N N . GLY A 1 191 ? -12.669 -5.874 8.326 1.00 77.19 191 GLY A N 1
ATOM 1452 C CA . GLY A 1 191 ? -12.939 -7.057 9.146 1.00 77.19 191 GLY A CA 1
ATOM 1453 C C . GLY A 1 191 ? -12.113 -7.068 10.428 1.00 77.19 191 GLY A C 1
ATOM 1454 O O . GLY A 1 191 ? -11.225 -6.240 10.614 1.00 77.19 191 GLY A O 1
ATOM 1455 N N . GLU A 1 192 ? -12.427 -7.990 11.338 1.00 73.88 192 GLU A N 1
ATOM 1456 C CA . GLU A 1 192 ? -11.590 -8.245 12.512 1.00 73.88 192 GLU A CA 1
ATOM 1457 C C . GLU A 1 192 ? -10.443 -9.193 12.134 1.00 73.88 192 GLU A C 1
ATOM 1459 O O . GLU A 1 192 ? -10.657 -10.268 11.569 1.00 73.88 192 GLU A O 1
ATOM 1464 N N . VAL A 1 193 ? -9.212 -8.830 12.496 1.00 68.81 193 VAL A N 1
ATOM 1465 C CA . VAL A 1 193 ? -8.033 -9.653 12.212 1.00 68.81 193 VAL A CA 1
ATOM 1466 C C . VAL A 1 193 ? -8.147 -11.036 12.877 1.00 68.81 193 VAL A C 1
ATOM 1468 O O . VAL A 1 193 ? -8.022 -11.177 14.094 1.00 68.81 193 VAL A O 1
ATOM 1471 N N . GLY A 1 194 ? -8.292 -12.082 12.055 1.00 62.34 194 GLY A N 1
ATOM 1472 C CA . GLY A 1 194 ? -7.944 -13.462 12.412 1.00 62.34 194 GLY A CA 1
ATOM 1473 C C . GLY A 1 194 ? -9.035 -14.340 13.031 1.00 62.34 194 GLY A C 1
ATOM 1474 O O . GLY A 1 194 ? -8.686 -15.399 13.558 1.00 62.34 194 GLY A O 1
ATOM 1475 N N . LYS A 1 195 ? -10.321 -13.957 12.976 1.00 72.00 195 LYS A N 1
ATOM 1476 C CA . LYS A 1 195 ? -11.417 -14.802 13.498 1.00 72.00 195 LYS A CA 1
ATOM 1477 C C . LYS A 1 195 ? -12.355 -15.353 12.430 1.00 72.00 195 LYS A C 1
ATOM 1479 O O . LYS A 1 195 ? -12.547 -16.566 12.378 1.00 72.00 195 LYS A O 1
ATOM 1484 N N . GLU A 1 196 ? -12.913 -14.492 11.588 1.00 79.56 196 GLU A N 1
ATOM 1485 C CA . GLU A 1 196 ? -13.928 -14.859 10.595 1.00 79.56 196 GLU A CA 1
ATOM 1486 C C . GLU A 1 196 ? -13.659 -14.169 9.252 1.00 79.56 196 GLU A C 1
ATOM 1488 O O . GLU A 1 196 ? -12.847 -13.250 9.162 1.00 79.56 196 GLU A O 1
ATOM 1493 N N . ASN A 1 197 ? -14.306 -14.648 8.187 1.00 87.06 197 ASN A N 1
ATOM 1494 C CA . ASN A 1 197 ? -14.215 -14.003 6.880 1.00 87.06 197 ASN A CA 1
ATOM 1495 C C . ASN A 1 197 ? -15.056 -12.727 6.876 1.00 87.06 197 ASN A C 1
ATOM 1497 O O . ASN A 1 197 ? -16.221 -12.777 7.269 1.00 87.06 197 ASN A O 1
ATOM 1501 N N . SER A 1 198 ? -14.507 -11.643 6.331 1.00 89.62 198 SER A N 1
ATOM 1502 C CA . SER A 1 198 ? -15.259 -10.408 6.119 1.00 89.62 198 SER A CA 1
ATOM 1503 C C . SER A 1 198 ? -16.459 -10.634 5.188 1.00 89.62 198 SER A C 1
ATOM 1505 O O . SER A 1 198 ? -16.405 -11.411 4.228 1.00 89.62 198 SER A O 1
ATOM 1507 N N . SER A 1 199 ? -17.542 -9.919 5.461 1.00 92.44 199 SER A N 1
ATOM 1508 C CA . SER A 1 199 ? -18.826 -9.980 4.768 1.00 92.44 199 SER A CA 1
ATOM 1509 C C . SER A 1 199 ? -19.071 -8.743 3.886 1.00 92.44 199 SER A C 1
ATOM 1511 O O . SER A 1 199 ? -18.520 -7.665 4.137 1.00 92.44 199 SER A O 1
ATOM 1513 N N . PRO A 1 200 ? -19.920 -8.848 2.846 1.00 95.12 200 PRO A N 1
ATOM 1514 C CA . PRO A 1 200 ? -20.364 -7.686 2.070 1.00 95.12 200 PRO A CA 1
ATOM 1515 C C . PRO A 1 200 ? -21.042 -6.601 2.922 1.00 95.12 200 PRO A C 1
ATOM 1517 O O . PRO A 1 200 ? -20.950 -5.410 2.612 1.00 95.12 200 PRO A O 1
ATOM 1520 N N . GLU A 1 201 ? -21.719 -6.996 3.997 1.00 95.25 201 GLU A N 1
ATOM 1521 C CA . GLU A 1 201 ? -22.378 -6.097 4.937 1.00 95.25 201 GLU A CA 1
ATOM 1522 C C . GLU A 1 201 ? -21.355 -5.289 5.748 1.00 95.25 201 GLU A C 1
ATOM 1524 O O . GLU A 1 201 ? -21.518 -4.077 5.893 1.00 95.25 201 GLU A O 1
ATOM 1529 N N . GLU A 1 202 ? -20.264 -5.915 6.201 1.00 94.50 202 GLU A N 1
ATOM 1530 C CA . GLU A 1 202 ? -19.145 -5.209 6.842 1.00 94.50 202 GLU A CA 1
ATOM 1531 C C . GLU A 1 202 ? -18.455 -4.240 5.883 1.00 94.50 202 GLU A C 1
ATOM 1533 O O . GLU A 1 202 ? -18.137 -3.121 6.284 1.00 94.50 202 GLU A O 1
ATOM 1538 N N . LEU A 1 203 ? -18.271 -4.624 4.612 1.00 96.00 203 LEU A N 1
ATOM 1539 C CA . LEU A 1 203 ? -17.748 -3.711 3.591 1.00 96.00 203 LEU A CA 1
ATOM 1540 C C . LEU A 1 203 ? -18.665 -2.499 3.412 1.00 96.00 203 LEU A C 1
ATOM 1542 O O . LEU A 1 203 ? -18.193 -1.367 3.364 1.00 96.00 203 LEU A O 1
ATOM 1546 N N . SER A 1 204 ? -19.976 -2.724 3.336 1.00 97.06 204 SER A N 1
ATOM 1547 C CA . SER A 1 204 ? -20.962 -1.649 3.173 1.00 97.06 204 SER A CA 1
ATOM 1548 C C . SER A 1 204 ? -20.972 -0.705 4.380 1.00 97.06 204 SER A C 1
ATOM 1550 O O . SER A 1 204 ? -21.047 0.515 4.218 1.00 97.06 204 SER A O 1
ATOM 1552 N N . ALA A 1 205 ? -20.847 -1.256 5.589 1.00 97.00 205 ALA A N 1
ATOM 1553 C CA . ALA A 1 205 ? -20.729 -0.485 6.820 1.00 97.00 205 ALA A CA 1
ATOM 1554 C C . ALA A 1 205 ? -19.435 0.342 6.857 1.00 97.00 205 ALA A C 1
ATOM 1556 O O . ALA A 1 205 ? -19.486 1.538 7.138 1.00 97.00 205 ALA A O 1
ATOM 1557 N N . PHE A 1 206 ? -18.297 -0.261 6.503 1.00 97.31 206 PHE A N 1
ATOM 1558 C CA . PHE A 1 206 ? -17.019 0.440 6.372 1.00 97.31 206 PHE A CA 1
ATOM 1559 C C . PHE A 1 206 ? -17.105 1.593 5.366 1.00 97.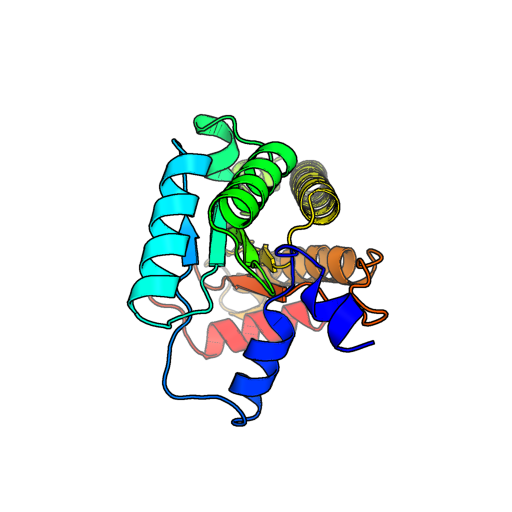31 206 PHE A C 1
ATOM 1561 O O . PHE A 1 206 ? -16.709 2.709 5.692 1.00 97.31 206 PHE A O 1
ATOM 1568 N N . MET A 1 207 ? -17.664 1.349 4.176 1.00 97.75 207 MET A N 1
ATOM 1569 C CA . MET A 1 207 ? -17.807 2.376 3.140 1.00 97.75 207 MET A CA 1
ATOM 1570 C C . MET A 1 207 ? -18.732 3.510 3.580 1.00 97.75 207 MET A C 1
ATOM 1572 O O . MET A 1 207 ? -18.426 4.666 3.312 1.00 97.75 207 MET A O 1
ATOM 1576 N N . THR A 1 208 ? -19.804 3.199 4.318 1.00 98.06 208 THR A N 1
ATOM 1577 C CA . THR A 1 208 ? -20.685 4.223 4.904 1.00 98.06 208 THR A CA 1
ATOM 1578 C C . THR A 1 208 ? -19.885 5.173 5.790 1.00 98.06 208 THR A C 1
ATOM 1580 O O . THR A 1 208 ? -19.977 6.377 5.613 1.00 98.06 208 THR A O 1
ATOM 1583 N N . VAL A 1 209 ? -19.054 4.640 6.691 1.00 97.75 209 VAL A N 1
ATOM 1584 C CA . VAL A 1 209 ? -18.206 5.459 7.572 1.00 97.75 209 VAL A CA 1
ATOM 1585 C C . VAL A 1 209 ? -17.111 6.192 6.790 1.00 97.75 209 VAL A C 1
ATOM 1587 O O . VAL A 1 209 ? -16.780 7.325 7.116 1.00 97.75 209 VAL A O 1
ATOM 1590 N N . PHE A 1 210 ? -16.519 5.556 5.778 1.00 97.56 210 PHE A N 1
ATOM 1591 C CA . PHE A 1 210 ? -15.457 6.156 4.966 1.00 97.56 210 PHE A CA 1
ATOM 1592 C C . PHE A 1 210 ? -15.942 7.380 4.166 1.00 97.56 210 PHE A C 1
ATOM 1594 O O . PHE A 1 210 ? -15.145 8.269 3.865 1.00 97.56 210 PHE A O 1
ATOM 1601 N N . GLU A 1 211 ? -17.228 7.415 3.808 1.00 96.50 211 GLU A N 1
ATOM 1602 C CA . GLU A 1 211 ? -17.858 8.472 3.007 1.00 96.50 211 GLU A CA 1
ATOM 1603 C C . GLU A 1 211 ? -18.494 9.612 3.834 1.00 96.50 211 GLU A C 1
ATOM 1605 O O . GLU A 1 211 ? -18.934 10.598 3.237 1.00 96.50 211 GLU A O 1
ATOM 1610 N N . GLU A 1 212 ? -18.546 9.493 5.169 1.00 94.12 212 GLU A N 1
ATOM 1611 C CA . GLU A 1 212 ? -19.032 10.536 6.102 1.00 94.12 212 GLU A CA 1
ATOM 1612 C C . GLU A 1 212 ? -18.129 11.787 6.135 1.00 94.12 212 GLU A C 1
ATOM 1614 O O . GLU A 1 212 ? -18.695 12.910 6.115 1.00 94.12 212 GLU A O 1
#

Radius of gyration: 18.25 Å; chains: 1; bounding box: 45×32×54 Å

Sequence (212 aa):
MREALLSQRGYSASIEPLYRACASGKESGFTVPAINIRGLTFETAKAVFRAMKKINGGPVIFELAKSEIGYSYQRPREYAGLIMAAAVSEEISGPVFIQGDHYQANAKKYQSDPQAEIAELKALIMESLEAGYGNIDLDASTLVTLEPESLIEQQRENGRVTALLADLIRRTPHPRVGGVDLPVSIGGEIGEVGKENSSPEELSAFMTVFEE

Secondary structure (DSSP, 8-state):
-HHHHTTS--EEE-SHHHHHHHHTTSS-S----EEE--SSHHHHHHHHHHHHHHHT----EEEEEHHHHHHH---HHHHHHHHHHHHHHTT--SEEEEEEEEEE--HHHHHH-HHHHHHHHHHHHHHHHHTT--EEEEE-GGG--SSSSSHHHHTHHHHHHHHHHHHHHHHSPPPEETTEE-PPEEEE--S-TTSS---HHHHHHHHHHHT-

Organism: NCBI:txid410659

pLDDT: mean 91.39, std 13.06, range [29.89, 98.69]

InterPro domains:
  IPR000771 Fructose-bisphosphate aldolase, class-II [PF01116] (24-198)
  IPR013785 Aldolase-type TIM barrel [G3DSA:3.20.20.70] (13-212)